Protein 5EPW (pdb70)

Organism: Human coronavirus NL63 (NCBI:txid277944)

Nearest PDB structures (foldseek):
  5epw-assembly1_A  TM=1.010E+00  e=5.634E-21  Human coronavirus NL63
  5epw-assembly1_B  TM=1.005E+00  e=4.658E-20  Human coronavirus NL63
  8ym1-assembly2_C  TM=9.878E-01  e=1.922E-15  Swine acute diarrhea syndrome coronavirus
  8ym1-assembly4_E  TM=9.847E-01  e=1.799E-15  Swine acute diarrhea syndrome coronavirus
  8wqk-assembly3_C  TM=9.652E-01  e=9.592E-12  Porcine epidemic diarrhea virus

Radius of gyration: 17.53 Å; Cα contacts (8 Å, |Δi|>4): 429; chains: 2; bounding box: 44×57×38 Å

Solvent-accessible surface area: 10949 Å² total; per-residue (Å²): 173,46,35,98,123,78,54,93,16,68,33,50,0,31,100,141,29,28,0,96,89,1,15,14,90,28,55,152,66,52,6,0,1,50,94,69,7,16,100,26,0,42,65,4,198,14,19,91,65,0,20,86,1,0,3,21,58,6,0,2,0,0,9,0,52,4,49,61,86,132,66,68,101,38,14,40,0,19,1,29,2,106,6,76,0,44,97,131,34,89,20,5,82,69,0,65,123,14,20,30,18,88,96,161,178,48,38,98,87,76,64,92,17,45,35,53,0,25,144,126,36,30,0,98,92,1,14,12,92,33,56,142,88,51,6,0,1,46,98,61,3,18,86,19,0,39,83,2,191,19,18,88,72,1,26,71,2,2,3,30,59,6,0,1,0,0,7,1,68,4,51,52,78,130,75,63,83,48,10,38,0,17,0,38,1,122,7,93,0,41,86,117,38,182,36,6,78,52,0,74,108,5,26,23,8,64,74,110,110,109,70,168,182,211

InterPro domains:
  IPR001218 Nucleocapsid protein, coronavirus [PF00937] (17-347)
  IPR001218 Nucleocapsid protein, coronavirus [PIRSF003888] (8-358)
  IPR037179 Nucleocapsid protein, C-terminal [SSF103068] (227-334)
  IPR037195 Nucleocapsid protein, N-terminal [SSF110304] (1-150)
  IPR042548 Nucleocapsid protein, alphacoronavirus [MF_04095] (1-377)
  IPR044344 Nucleocapsid (N) protein, C-terminal domain, coronavirus [PS51929] (223-337)
  IPR044344 Nucleocapsid (N) protein, C-terminal domain, coronavirus [cd21595] (245-328)
  IPR044345 Nucleocapsid (N) protein, N-terminal domain, coronavirus [PS51928] (17-139)
  IPR044345 Nucleocapsid (N) protein, N-terminal domain, coronavirus [cd21554] (17-137)

Structure (mmCIF, N/CA/C/O backbone):
data_5EPW
#
_entry.id   5EPW
#
_cell.length_a   68.290
_cell.length_b   68.290
_cell.length_c   92.494
_cell.angle_alpha   90.00
_cell.angle_beta   90.00
_cell.angle_gamma   120.00
#
_symmetry.space_group_name_H-M   'P 61'
#
loop_
_entity.id
_entity.type
_entity.pdbx_description
1 polymer Nucleoprotein
2 water water
#
loop_
_atom_site.group_PDB
_atom_site.id
_atom_site.type_symbol
_atom_site.label_atom_id
_atom_site.label_alt_id
_atom_site.label_comp_id
_atom_site.label_asym_id
_atom_site.label_entity_id
_atom_site.label_seq_id
_atom_site.pdbx_PDB_ins_code
_atom_site.Cartn_x
_atom_site.Cartn_y
_atom_site.Cartn_z
_atom_site.occupancy
_atom_site.B_iso_or_equiv
_atom_site.auth_seq_id
_atom_site.auth_comp_id
_atom_site.auth_asym_id
_atom_site.auth_atom_id
_atom_site.pdbx_PDB_model_num
ATOM 1 N N . PRO A 1 18 ? -26.173 33.118 -26.055 1.00 63.65 228 PRO A N 1
ATOM 2 C CA . PRO A 1 18 ? -27.315 32.931 -25.156 1.00 58.91 228 PRO A CA 1
ATOM 3 C C . PRO A 1 18 ? -26.918 33.033 -23.672 1.00 55.65 228 PRO A C 1
ATOM 4 O O . PRO A 1 18 ? -25.759 32.879 -23.326 1.00 61.00 228 PRO A O 1
ATOM 8 N N . SER A 1 19 ? -27.878 33.255 -22.797 1.00 48.22 229 SER A N 1
ATOM 9 C CA . SER A 1 19 ? -27.549 33.442 -21.382 1.00 43.38 229 SER A CA 1
ATOM 10 C C . SER A 1 19 ? -27.371 32.055 -20.680 1.00 36.80 229 SER A C 1
ATOM 11 O O . SER A 1 19 ? -27.876 31.043 -21.157 1.00 33.57 229 SER A O 1
ATOM 14 N N . GLN A 1 20 ? -26.619 32.048 -19.575 1.00 30.51 230 GLN A N 1
ATOM 15 C CA . GLN A 1 20 ? -26.650 30.884 -18.617 1.00 26.31 230 GLN A CA 1
ATOM 16 C C . GLN A 1 20 ? -28.036 30.564 -18.103 1.00 27.83 230 GLN A C 1
ATOM 17 O O . GLN A 1 20 ? -28.321 29.411 -17.796 1.00 24.43 230 GLN A O 1
ATOM 23 N N . LEU A 1 21 ? -28.992 31.531 -18.061 1.00 29.57 231 LEU A N 1
ATOM 24 C CA . LEU A 1 21 ? -30.346 31.210 -17.558 1.00 28.47 231 LEU A CA 1
ATOM 25 C C . LEU A 1 21 ? -31.146 30.404 -18.503 1.00 29.35 231 LEU A C 1
ATOM 26 O O .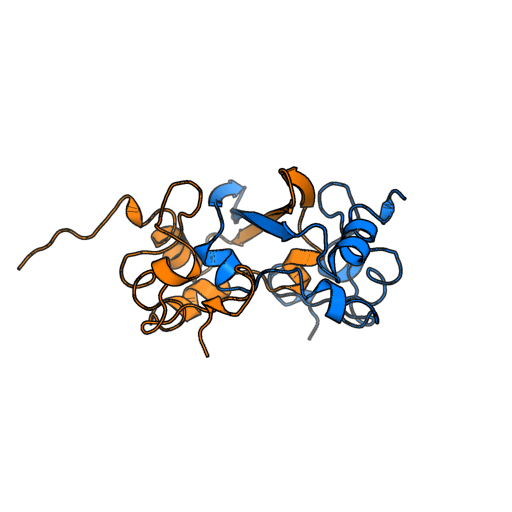 LEU A 1 21 ? -32.177 29.788 -18.161 1.00 34.11 231 LEU A O 1
ATOM 31 N N . LYS A 1 22 ? -30.722 30.384 -19.739 1.00 29.38 232 LYS A N 1
ATOM 32 C CA . LYS A 1 22 ? -31.253 29.426 -20.716 1.00 32.92 232 LYS A CA 1
ATOM 33 C C . LYS A 1 22 ? -30.926 27.970 -20.447 1.00 29.64 232 LYS A C 1
ATOM 34 O O . LYS A 1 22 ? -31.571 27.108 -20.988 1.00 35.10 232 LYS A O 1
ATOM 38 N N . LYS A 1 23 ? -29.882 27.699 -19.652 1.00 26.91 233 LYS A N 1
ATOM 39 C CA . LYS A 1 23 ? -29.509 26.346 -19.305 1.00 24.06 233 LYS A CA 1
ATOM 40 C C . LYS A 1 23 ? -30.139 25.915 -17.965 1.00 19.36 233 LYS A C 1
ATOM 41 O O . LYS A 1 23 ? -30.426 26.751 -17.133 1.00 20.15 233 LYS A O 1
ATOM 47 N N . PRO A 1 24 ? -30.329 24.619 -17.789 1.00 19.99 234 PRO A N 1
ATOM 48 C CA . PRO A 1 24 ? -30.686 24.078 -16.456 1.00 19.14 234 PRO A CA 1
ATOM 49 C C . PRO A 1 24 ? -29.698 24.540 -15.407 1.00 17.76 234 PRO A C 1
ATOM 50 O O . PRO A 1 24 ? -28.481 24.733 -15.674 1.00 16.36 234 PRO A O 1
ATOM 54 N N . ARG A 1 25 ? -30.218 24.782 -14.185 1.00 16.71 235 ARG A N 1
ATOM 55 C CA . ARG A 1 25 ? -29.449 25.380 -13.141 1.00 15.28 235 ARG A CA 1
ATOM 56 C C . ARG A 1 25 ? -28.127 24.598 -12.789 1.00 13.21 235 ARG A C 1
ATOM 57 O O . ARG A 1 25 ? -27.134 25.204 -12.468 1.00 14.69 235 ARG A O 1
ATOM 65 N N . TRP A 1 26 ? -28.197 23.281 -12.914 1.00 13.49 236 TRP A N 1
ATOM 66 C CA . TRP A 1 26 ? -27.053 22.425 -12.611 1.00 15.04 236 TRP A CA 1
ATOM 67 C C . TRP A 1 26 ? -25.974 22.490 -13.672 1.00 16.65 236 TRP A C 1
ATOM 68 O O . TRP A 1 26 ? -24.867 21.903 -13.443 1.00 16.42 236 TRP A O 1
ATOM 79 N N . LYS A 1 27 ? -26.259 23.128 -14.841 1.00 15.55 237 LYS A N 1
ATOM 80 C CA A LYS A 1 27 ? -25.242 23.286 -15.927 0.50 15.98 237 LYS A CA 1
ATOM 81 C CA B LYS A 1 27 ? -25.278 23.244 -15.928 0.50 16.46 237 LYS A CA 1
ATOM 82 C C . LYS A 1 27 ? -24.711 24.669 -16.060 1.00 16.74 237 LYS A C 1
ATOM 83 O O . LYS A 1 27 ? -23.839 24.953 -16.917 1.00 17.43 237 LYS A O 1
ATOM 94 N N . ARG A 1 28 ? -25.098 25.600 -15.168 1.00 14.74 238 ARG A N 1
ATOM 95 C CA . ARG A 1 28 ? -24.608 26.992 -15.312 1.00 14.72 238 ARG A CA 1
ATOM 96 C C . ARG A 1 28 ? -23.183 27.160 -14.869 1.00 15.22 238 ARG A C 1
ATOM 97 O O . ARG A 1 28 ? -22.726 26.472 -13.894 1.00 15.98 238 ARG A O 1
ATOM 105 N N . VAL A 1 29 ? -22.451 28.144 -15.411 1.00 15.60 239 VAL A N 1
ATOM 106 C CA . VAL A 1 29 ? -21.106 28.488 -15.050 1.00 15.51 239 VAL A CA 1
ATOM 107 C C . VAL A 1 29 ? -21.047 29.987 -14.905 1.00 19.00 239 VAL A C 1
ATOM 108 O O . VAL A 1 29 ? -21.103 30.701 -15.910 1.00 19.34 239 VAL A O 1
ATOM 112 N N . PRO A 1 30 ? -20.972 30.507 -13.691 1.00 17.46 240 PRO A N 1
ATOM 113 C CA . PRO A 1 30 ? -20.957 31.941 -13.543 1.00 17.55 240 PRO A CA 1
ATOM 114 C C . PRO A 1 30 ? -19.625 32.539 -13.928 1.00 16.45 240 PRO A C 1
ATOM 115 O O . PRO A 1 30 ? -18.571 31.992 -13.632 1.00 18.66 240 PRO A O 1
ATOM 119 N N . THR A 1 31 ? -19.690 33.824 -14.394 1.00 19.98 241 THR A N 1
ATOM 120 C CA . THR A 1 31 ? -18.519 34.627 -14.798 1.00 20.38 241 THR A CA 1
ATOM 121 C C . THR A 1 31 ? -18.847 36.087 -14.387 1.00 22.48 241 THR A C 1
ATOM 122 O O . THR A 1 31 ? -19.980 36.364 -13.889 1.00 23.35 241 THR A O 1
ATOM 126 N N . ARG A 1 32 ? -17.949 37.034 -14.725 1.00 24.68 242 ARG A N 1
ATOM 127 C CA . ARG A 1 32 ? -18.246 38.448 -14.413 1.00 28.13 242 ARG A CA 1
ATOM 128 C C . ARG A 1 32 ? -19.465 38.971 -15.103 1.00 27.57 242 ARG A C 1
ATOM 129 O O . ARG A 1 32 ? -20.260 39.760 -14.553 1.00 33.31 242 ARG A O 1
ATOM 134 N N . GLU A 1 33 ? -19.636 38.521 -16.335 1.00 30.08 243 GLU A N 1
ATOM 135 C CA . GLU A 1 33 ? -20.751 38.874 -17.168 1.00 31.74 243 GLU A CA 1
ATOM 136 C C . GLU A 1 33 ? -22.127 38.382 -16.742 1.00 32.64 243 GLU A C 1
ATOM 137 O O . GLU A 1 33 ? -23.143 39.044 -16.972 1.00 31.27 243 GLU A O 1
ATOM 143 N N . GLU A 1 34 ? -22.178 37.180 -16.157 1.00 25.28 244 GLU A N 1
ATOM 144 C CA . GLU A 1 34 ? -23.394 36.597 -15.681 1.00 25.21 244 GLU A CA 1
ATOM 145 C C . GLU A 1 34 ? -23.004 35.889 -14.343 1.00 26.50 244 GLU A C 1
ATOM 146 O O . GLU A 1 34 ? -22.533 34.729 -14.326 1.00 21.55 244 GLU A O 1
ATOM 152 N N . ASN A 1 35 ? -23.165 36.592 -13.219 1.00 22.19 245 ASN A N 1
ATOM 153 C CA . ASN A 1 35 ? -22.430 36.231 -11.990 1.00 22.09 245 ASN A CA 1
ATOM 154 C C . ASN A 1 35 ? -23.208 35.188 -11.124 1.00 16.02 245 ASN A C 1
ATOM 155 O O . ASN A 1 35 ? -24.206 34.656 -11.575 1.00 19.09 245 ASN A O 1
ATOM 160 N N . VAL A 1 36 ? -22.593 34.918 -9.957 1.00 18.74 246 VAL A N 1
ATOM 161 C CA . VAL A 1 36 ? -23.165 33.877 -9.030 1.00 17.41 246 VAL A CA 1
ATOM 162 C C . VAL A 1 36 ? -24.594 34.253 -8.636 1.00 17.48 246 VAL A C 1
ATOM 163 O O . VAL A 1 36 ? -25.474 33.399 -8.615 1.00 16.78 246 VAL A O 1
ATOM 167 N N . ILE A 1 37 ? -24.795 35.579 -8.331 1.00 18.73 247 ILE A N 1
ATOM 168 C CA . ILE A 1 37 ? -26.151 35.997 -8.021 1.00 21.82 247 ILE A CA 1
ATOM 169 C C . ILE A 1 37 ? -27.138 35.786 -9.169 1.00 20.82 247 ILE A C 1
ATOM 170 O O . ILE A 1 37 ? -28.264 35.270 -9.011 1.00 19.54 247 ILE A O 1
ATOM 175 N N . GLN A 1 38 ? -26.676 36.101 -10.407 1.00 20.09 248 GLN A N 1
ATOM 176 C CA . GLN A 1 38 ? -27.515 35.944 -11.581 1.00 22.78 248 GLN A CA 1
ATOM 177 C C . GLN A 1 38 ? -27.848 34.493 -11.990 1.00 23.13 248 GLN A C 1
ATOM 178 O O . GLN A 1 38 ? -29.001 34.133 -12.332 1.00 23.27 248 GLN A O 1
ATOM 184 N N . CYS A 1 39 ? -26.826 33.607 -11.819 1.00 20.02 249 CYS A N 1
ATOM 185 C CA . CYS A 1 39 ? -27.044 32.217 -12.170 1.00 21.22 249 CYS A CA 1
ATOM 186 C C . CYS A 1 39 ? -27.799 31.380 -11.126 1.00 18.04 249 CYS A C 1
ATOM 187 O O . CYS A 1 39 ? -28.485 30.488 -11.454 1.00 19.53 249 CYS A O 1
ATOM 190 N N . PHE A 1 40 ? -27.579 31.712 -9.871 1.00 19.79 250 PHE A N 1
ATOM 191 C CA . PHE A 1 40 ? -27.914 30.830 -8.719 1.00 19.26 250 PHE A CA 1
ATOM 192 C C . PHE A 1 40 ? -28.791 31.632 -7.752 1.00 22.63 250 PHE A C 1
ATOM 193 O O . PHE A 1 40 ? -29.974 31.534 -7.841 1.00 32.67 250 PHE A O 1
ATOM 201 N N . GLY A 1 41 ? -28.193 32.517 -7.046 1.00 24.74 251 GLY A N 1
ATOM 202 C CA . GLY A 1 41 ? -28.893 33.340 -6.012 1.00 24.23 251 GLY A CA 1
ATOM 203 C C . GLY A 1 41 ? -27.940 33.907 -5.095 1.00 20.07 251 GLY A C 1
ATOM 204 O O . GLY A 1 41 ? -26.748 33.700 -5.209 1.00 20.54 251 GLY A O 1
ATOM 205 N N . PRO A 1 42 ? -28.414 34.739 -4.113 1.00 18.52 252 PRO A N 1
ATOM 206 C CA . PRO A 1 42 ? -27.552 35.319 -3.106 1.00 19.33 252 PRO A CA 1
ATOM 207 C C . PRO A 1 42 ? -26.939 34.272 -2.209 1.00 15.65 252 PRO A C 1
ATOM 208 O O . PRO A 1 42 ? -27.520 33.134 -2.069 1.00 20.71 252 PRO A O 1
ATOM 212 N N . ARG A 1 43 ? -25.833 34.600 -1.621 1.00 16.39 253 ARG A N 1
ATOM 213 C CA . ARG A 1 43 ? -25.213 33.761 -0.616 1.00 15.26 253 ARG A CA 1
ATOM 214 C C . ARG A 1 43 ? -26.189 33.652 0.565 1.00 16.54 253 ARG A C 1
ATOM 215 O O . ARG A 1 43 ? -26.732 34.662 1.064 1.00 18.37 253 ARG A O 1
ATOM 223 N N . ASP A 1 44 ? -26.327 32.466 1.042 1.00 15.29 254 ASP A N 1
ATOM 224 C CA . ASP A 1 44 ? -27.287 32.154 2.206 1.00 16.08 254 ASP A CA 1
ATOM 225 C C . ASP A 1 44 ? -26.815 30.851 2.758 1.00 13.76 254 ASP A C 1
ATOM 226 O O . ASP A 1 44 ? -25.877 30.184 2.350 1.00 13.39 254 ASP A O 1
ATOM 231 N N . PHE A 1 45 ? -27.378 30.509 3.933 1.00 14.65 255 PHE A N 1
ATOM 232 C CA . PHE A 1 45 ? -26.863 29.374 4.653 1.00 13.81 255 PHE A CA 1
ATOM 233 C C . PHE A 1 45 ? -27.023 28.011 3.961 1.00 13.29 255 PHE A C 1
ATOM 234 O O . PHE A 1 45 ? -26.275 27.077 4.289 1.00 15.55 255 PHE A O 1
ATOM 242 N N . ASN A 1 46 ? -27.893 27.942 2.981 1.00 13.73 256 ASN A N 1
ATOM 243 C CA . ASN A 1 46 ? -27.995 26.754 2.182 1.00 14.23 256 ASN A CA 1
ATOM 244 C C . ASN A 1 46 ? -27.193 26.818 0.842 1.00 13.66 256 ASN A C 1
ATOM 245 O O . ASN A 1 46 ? -27.221 25.839 0.061 1.00 14.03 256 ASN A O 1
ATOM 250 N N . HIS A 1 47 ? -26.598 27.984 0.551 1.00 12.64 257 HIS A N 1
ATOM 251 C CA . HIS A 1 47 ? -25.789 28.232 -0.672 1.00 12.67 257 HIS A CA 1
ATOM 252 C C . HIS A 1 47 ? -24.653 29.119 -0.220 1.00 11.38 257 HIS A C 1
ATOM 253 O O . HIS A 1 47 ? -24.702 30.354 -0.425 1.00 14.01 257 HIS A O 1
ATOM 260 N N . ASN A 1 48 ? -23.651 28.545 0.421 1.00 12.21 258 ASN A N 1
ATOM 261 C CA . ASN A 1 48 ? -22.811 29.297 1.346 1.00 12.45 258 ASN A CA 1
ATOM 262 C C . ASN A 1 48 ? -21.377 29.566 0.903 1.00 12.52 258 ASN A C 1
ATOM 263 O O . ASN A 1 48 ? -20.647 30.158 1.656 1.00 14.19 258 ASN A O 1
ATOM 268 N N . MET A 1 49 ? -20.934 29.082 -0.260 1.00 12.65 259 MET A N 1
ATOM 269 C CA . MET A 1 49 ? -19.529 29.289 -0.651 1.00 12.86 259 MET A CA 1
ATOM 270 C C . MET A 1 49 ? -19.297 30.594 -1.433 1.00 11.80 259 MET A C 1
ATOM 271 O O . MET A 1 49 ? -20.020 30.934 -2.310 1.00 13.68 259 MET A O 1
ATOM 276 N N . GLY A 1 50 ? -18.227 31.245 -1.019 1.00 14.27 260 GLY A N 1
ATOM 277 C CA . GLY A 1 50 ? -17.689 32.303 -1.874 1.00 15.89 260 GLY A CA 1
ATOM 278 C C . GLY A 1 50 ? -17.741 33.701 -1.236 1.00 17.69 260 GLY A C 1
ATOM 279 O O . GLY A 1 50 ? -18.827 34.137 -0.856 1.00 18.48 260 GLY A O 1
ATOM 280 N N . ASP A 1 51 ? -16.586 34.358 -1.202 1.00 16.96 261 ASP A N 1
ATOM 281 C CA . ASP A 1 51 ? -16.464 35.805 -0.846 1.00 18.86 261 ASP A CA 1
ATOM 282 C C . ASP A 1 51 ? -16.998 36.689 -1.960 1.00 18.98 261 ASP A C 1
ATOM 283 O O . ASP A 1 51 ? -17.476 36.256 -3.024 1.00 18.24 261 ASP A O 1
ATOM 288 N N . SER A 1 52 ? -16.996 38.034 -1.739 1.00 22.55 262 SER A N 1
ATOM 289 C CA . SER A 1 52 ? -17.577 38.890 -2.744 1.00 20.44 262 SER A CA 1
ATOM 290 C C . SER A 1 52 ? -16.789 38.845 -4.100 1.00 16.07 262 SER A C 1
ATOM 291 O O . SER A 1 52 ? -17.464 38.996 -5.077 1.00 20.25 262 SER A O 1
ATOM 294 N N . ASP A 1 53 ? -15.483 38.587 -4.066 1.00 20.74 263 ASP A N 1
ATOM 295 C CA . ASP A 1 53 ? -14.721 38.426 -5.326 1.00 22.01 263 ASP A CA 1
ATOM 296 C C . ASP A 1 53 ? -15.240 37.207 -6.131 1.00 20.22 263 ASP A C 1
ATOM 297 O O . ASP A 1 53 ? -15.541 37.293 -7.326 1.00 22.97 263 ASP A O 1
ATOM 302 N N . LEU A 1 54 ? -15.405 36.091 -5.430 1.00 21.67 264 LEU A N 1
ATOM 303 C CA A LEU A 1 54 ? -15.953 34.877 -6.066 0.50 20.54 264 LEU A CA 1
ATOM 304 C CA B LEU A 1 54 ? -15.967 34.889 -6.095 0.50 19.76 264 LEU A CA 1
ATOM 305 C C . LEU A 1 54 ? -17.369 35.035 -6.592 1.00 16.55 264 LEU A C 1
ATOM 306 O O . LEU A 1 54 ? -17.730 34.583 -7.656 1.00 17.32 264 LEU A O 1
ATOM 315 N N . VAL A 1 55 ? -18.251 35.736 -5.841 1.00 17.86 265 VAL A N 1
ATOM 316 C CA . VAL A 1 55 ? -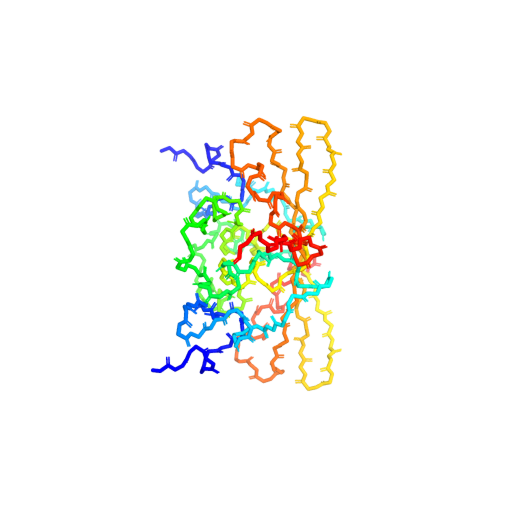19.543 35.999 -6.217 1.00 15.74 265 VAL A CA 1
ATOM 317 C C . VAL A 1 55 ? -19.652 36.884 -7.530 1.00 17.37 265 VAL A C 1
ATOM 318 O O . VAL A 1 55 ? -20.496 36.667 -8.350 1.00 16.94 265 VAL A O 1
ATOM 322 N N . GLN A 1 56 ? -18.843 37.959 -7.502 1.00 21.18 266 GLN A N 1
ATOM 323 C CA A GLN A 1 56 ? -18.805 38.951 -8.562 0.50 21.57 266 GLN A CA 1
ATOM 324 C CA B GLN A 1 56 ? -18.912 38.924 -8.559 0.50 21.93 266 GLN A CA 1
ATOM 325 C C . GLN A 1 56 ? -18.238 38.350 -9.844 1.00 18.72 266 GLN A C 1
ATOM 326 O O . GLN A 1 56 ? -18.742 38.663 -10.951 1.00 20.45 266 GLN A O 1
ATOM 337 N N . ASN A 1 57 ? -17.182 37.537 -9.674 1.00 20.65 267 ASN A N 1
ATOM 338 C CA . ASN A 1 57 ? -16.402 37.049 -10.837 1.00 20.20 267 ASN A CA 1
ATOM 339 C C . ASN A 1 57 ? -16.557 35.613 -11.169 1.00 20.86 267 ASN A C 1
ATOM 340 O O . ASN A 1 57 ? -16.172 35.155 -12.298 1.00 20.80 267 ASN A O 1
ATOM 345 N N . GLY A 1 58 ? -17.235 34.863 -10.312 1.00 19.36 268 GLY A N 1
ATOM 346 C CA . GLY A 1 58 ? -17.456 33.453 -10.659 1.00 18.24 268 GLY A CA 1
ATOM 347 C C . GLY A 1 58 ? -16.142 32.674 -10.910 1.00 14.82 268 GLY A C 1
ATOM 348 O O . GLY A 1 58 ? -15.155 32.839 -10.229 1.00 17.32 268 GLY A O 1
ATOM 349 N N . VAL A 1 59 ? -16.207 31.809 -11.926 1.00 16.09 269 VAL A N 1
ATOM 350 C CA . VAL A 1 59 ? -15.034 31.034 -12.320 1.00 16.73 269 VAL A CA 1
ATOM 351 C C . VAL A 1 59 ? -13.885 31.875 -12.875 1.00 18.96 269 VAL A C 1
ATOM 352 O O . VAL A 1 59 ? -12.732 31.375 -12.950 1.00 18.87 269 VAL A O 1
ATOM 356 N N . ASP A 1 60 ? -14.162 33.155 -13.155 1.00 18.79 270 ASP A N 1
ATOM 357 C CA . ASP A 1 60 ? -13.074 34.104 -13.525 1.00 21.13 270 ASP A CA 1
ATOM 358 C C . ASP A 1 60 ? -12.325 34.691 -12.363 1.00 21.03 270 ASP A C 1
ATOM 359 O O . ASP A 1 60 ? -11.254 35.310 -12.542 1.00 21.21 270 ASP A O 1
ATOM 364 N N . ALA A 1 61 ? -12.715 34.464 -11.072 1.00 18.00 271 ALA A N 1
ATOM 365 C CA . ALA A 1 61 ? -12.034 34.936 -9.928 1.00 20.22 271 ALA A CA 1
ATOM 366 C C . ALA A 1 61 ? -10.663 34.307 -9.914 1.00 22.50 271 ALA A C 1
ATOM 367 O O . ALA A 1 61 ? -10.501 33.085 -10.268 1.00 19.98 271 ALA A O 1
ATOM 369 N N . LYS A 1 62 ? -9.607 35.077 -9.532 1.00 22.55 272 LYS A N 1
ATOM 370 C CA . LYS A 1 62 ? -8.208 34.465 -9.610 1.00 27.67 272 LYS A CA 1
ATOM 371 C C . LYS A 1 62 ? -7.942 33.219 -8.686 1.00 26.38 272 LYS A C 1
ATOM 372 O O . LYS A 1 62 ? -7.061 32.363 -8.922 1.00 26.07 272 LYS A O 1
ATOM 378 N N . GLY A 1 63 ? -8.692 33.117 -7.644 1.00 22.94 273 GLY A N 1
ATOM 379 C CA . GLY A 1 63 ? -8.603 31.960 -6.730 1.00 20.94 273 GLY A CA 1
ATOM 380 C C . GLY A 1 63 ? -9.352 30.671 -7.170 1.00 16.47 273 GLY A C 1
ATOM 381 O O . GLY A 1 63 ? -9.133 29.630 -6.526 1.00 16.51 273 GLY A O 1
ATOM 382 N N . PHE A 1 64 ? -10.141 30.852 -8.174 1.00 16.79 274 PHE A N 1
ATOM 383 C CA . PHE A 1 64 ? -11.040 29.698 -8.554 1.00 15.11 274 PHE A CA 1
ATOM 384 C C . PHE A 1 64 ? -10.262 28.450 -8.923 1.00 16.17 274 PHE A C 1
ATOM 385 O O . PHE A 1 64 ? -10.646 27.345 -8.500 1.00 14.71 274 PHE A O 1
ATOM 393 N N . PRO A 1 65 ? -9.168 28.544 -9.717 1.00 15.79 275 PRO A N 1
ATOM 394 C CA . PRO A 1 65 ? -8.525 27.260 -10.040 1.00 14.96 275 PRO A CA 1
ATOM 395 C C . PRO A 1 65 ? -8.017 26.506 -8.868 1.00 14.89 275 PRO A C 1
ATOM 396 O O . PRO A 1 65 ? -8.127 25.237 -8.792 1.00 13.62 275 PRO A O 1
ATOM 400 N N . GLN A 1 66 ? -7.493 27.133 -7.812 1.00 14.98 276 GLN A N 1
ATOM 401 C CA . GLN A 1 66 ? -7.000 26.470 -6.655 1.00 15.22 276 GLN A CA 1
ATOM 402 C C . GLN A 1 66 ? -8.199 25.827 -5.837 1.00 13.30 276 GLN A C 1
ATOM 403 O O . GLN A 1 66 ? -8.079 24.718 -5.330 1.00 14.16 276 GLN A O 1
ATOM 409 N N . LEU A 1 67 ? -9.280 26.593 -5.814 1.00 14.05 277 LEU A N 1
ATOM 410 C CA . LEU A 1 67 ? -10.558 26.112 -5.128 1.00 13.76 277 LEU A CA 1
ATOM 411 C C . LEU A 1 67 ? -11.069 24.878 -5.836 1.00 14.52 277 LEU A C 1
ATOM 412 O O . LEU A 1 67 ? -11.451 23.863 -5.179 1.00 12.25 277 LEU A O 1
ATOM 417 N N . ALA A 1 68 ? -10.931 24.851 -7.155 1.00 13.13 278 ALA A N 1
ATOM 418 C CA . ALA A 1 68 ? -11.455 23.737 -7.983 1.00 12.28 278 ALA A CA 1
ATOM 419 C C . ALA A 1 68 ? -10.660 22.471 -7.735 1.00 13.05 278 ALA A C 1
ATOM 420 O O . ALA A 1 68 ? -11.161 21.349 -7.973 1.00 13.76 278 ALA A O 1
ATOM 422 N N . GLU A 1 69 ? -9.459 22.525 -7.165 1.00 13.41 279 GLU A N 1
ATOM 423 C CA A GLU A 1 69 ? -8.710 21.322 -6.828 0.50 15.47 279 GLU A CA 1
ATOM 424 C CA B GLU A 1 69 ? -8.684 21.349 -6.780 0.50 15.41 279 GLU A CA 1
ATOM 425 C C . GLU A 1 69 ? -9.455 20.502 -5.764 1.00 15.84 279 GLU A C 1
ATOM 426 O O . GLU A 1 69 ? -9.125 19.328 -5.556 1.00 16.73 279 GLU A O 1
ATOM 437 N N . LEU A 1 70 ? -10.388 21.133 -5.038 1.00 13.74 280 LEU A N 1
ATOM 438 C CA . LEU A 1 70 ? -11.168 20.480 -3.947 1.00 13.52 280 LEU A CA 1
ATOM 439 C C . LEU A 1 70 ? -12.638 20.315 -4.298 1.00 13.67 280 LEU A C 1
ATOM 440 O O . LEU A 1 70 ? -13.460 20.171 -3.372 1.00 15.02 280 LEU A O 1
ATOM 445 N N . ILE A 1 71 ? -12.961 20.337 -5.590 1.00 12.56 281 ILE A N 1
ATOM 446 C CA . ILE A 1 71 ? -14.364 20.102 -6.055 1.00 12.08 281 ILE A CA 1
ATOM 447 C C . ILE A 1 71 ? -14.355 18.746 -6.799 1.00 12.77 281 ILE A C 1
ATOM 448 O O . ILE A 1 71 ? -13.546 18.505 -7.689 1.00 13.16 281 ILE A O 1
ATOM 453 N N . PRO A 1 72 ? -15.270 17.794 -6.411 1.00 12.20 282 PRO A N 1
ATOM 454 C CA . PRO A 1 72 ? -15.304 16.491 -7.162 1.00 12.62 282 PRO A CA 1
ATOM 455 C C . PRO A 1 72 ? -15.704 16.700 -8.618 1.00 11.18 282 PRO A C 1
ATOM 456 O O . PRO A 1 72 ? -16.524 17.575 -8.960 1.00 12.92 282 PRO A O 1
ATOM 460 N N . ASN A 1 73 ? -15.172 15.860 -9.516 1.00 10.94 283 ASN A N 1
ATOM 461 C CA . ASN A 1 73 ? -15.604 15.774 -10.863 1.00 11.55 283 ASN A CA 1
ATOM 462 C C . ASN A 1 73 ? -16.923 15.043 -11.037 1.00 11.01 283 ASN A C 1
ATOM 463 O O . ASN A 1 73 ? -17.512 14.629 -10.017 1.00 12.26 283 ASN A O 1
ATOM 468 N N . GLN A 1 74 ? -17.504 15.043 -12.266 1.00 13.52 284 GLN A N 1
ATOM 469 C CA A GLN A 1 74 ? -18.848 14.507 -12.402 0.50 14.06 284 GLN A CA 1
ATOM 470 C CA B GLN A 1 74 ? -18.838 14.521 -12.384 0.50 15.59 284 GLN A CA 1
ATOM 471 C C . GLN A 1 74 ? -18.908 13.017 -12.078 1.00 12.61 284 GLN A C 1
ATOM 472 O O . GLN A 1 74 ? -19.883 12.552 -11.483 1.00 12.68 284 GLN A O 1
ATOM 483 N N . ALA A 1 75 ? -17.895 12.260 -12.459 1.00 12.64 285 ALA A N 1
ATOM 484 C CA . ALA A 1 75 ? -17.845 10.832 -12.169 1.00 13.20 285 ALA A CA 1
ATOM 485 C C . ALA A 1 75 ? -17.786 10.473 -10.696 1.00 13.10 285 ALA A C 1
ATOM 486 O O . ALA A 1 75 ? -18.524 9.657 -10.149 1.00 11.36 285 ALA A O 1
ATOM 488 N N . ALA A 1 76 ? -16.935 11.234 -9.982 1.00 10.83 286 ALA A N 1
ATOM 489 C CA . ALA A 1 76 ? -16.836 11.089 -8.548 1.00 11.47 286 ALA A CA 1
ATOM 490 C C . ALA A 1 76 ? -18.141 11.499 -7.862 1.00 11.95 286 ALA A C 1
ATOM 491 O O . ALA A 1 76 ? -18.615 10.827 -6.933 1.00 12.32 286 ALA A O 1
ATOM 493 N N . LEU A 1 77 ? -18.737 12.624 -8.242 1.00 10.81 287 LEU A N 1
ATOM 494 C CA . LEU A 1 77 ? -20.013 13.013 -7.673 1.00 11.44 287 LEU A CA 1
ATOM 495 C C . LEU A 1 77 ? -21.004 11.906 -7.893 1.00 11.49 287 LEU A C 1
ATOM 496 O O . LEU A 1 77 ? -21.831 11.542 -6.996 1.00 13.69 287 LEU A O 1
ATOM 501 N N . PHE A 1 78 ? -21.100 11.347 -9.094 1.00 11.12 288 PHE A N 1
ATOM 502 C CA . PHE A 1 78 ? -22.099 10.339 -9.364 1.00 12.20 288 PHE A CA 1
ATOM 503 C C . PHE A 1 78 ? -21.928 9.057 -8.598 1.00 12.74 288 PHE A C 1
ATOM 504 O O . PHE A 1 78 ? -22.846 8.465 -8.015 1.00 12.59 288 PHE A O 1
ATOM 512 N N . PHE A 1 79 ? -20.678 8.539 -8.613 1.00 11.42 289 PHE A N 1
ATOM 513 C CA . PHE A 1 79 ? -20.355 7.201 -8.085 1.00 12.38 289 PHE A CA 1
ATOM 514 C C . PHE A 1 79 ? -20.003 7.252 -6.598 1.00 13.26 289 PHE A C 1
ATOM 515 O O . PHE A 1 79 ? -19.941 6.199 -5.983 1.00 16.25 289 PHE A O 1
ATOM 523 N N . ASP A 1 80 ? -19.734 8.400 -5.995 1.00 10.68 290 ASP A N 1
ATOM 524 C CA . ASP A 1 80 ? -19.288 8.444 -4.654 1.00 13.08 290 ASP A CA 1
ATOM 525 C C . ASP A 1 80 ? -20.138 9.252 -3.752 1.00 14.03 290 ASP A C 1
ATOM 526 O O . ASP A 1 80 ? -19.745 9.613 -2.610 1.00 17.68 290 ASP A O 1
ATOM 531 N N . SER A 1 81 ? -21.374 9.555 -4.167 1.00 11.63 291 SER A N 1
ATOM 532 C CA . SER A 1 81 ? -22.407 10.220 -3.425 1.00 10.96 291 SER A CA 1
ATOM 533 C C . SER A 1 81 ? -23.495 9.263 -2.905 1.00 11.73 291 SER A C 1
ATOM 534 O O . SER A 1 81 ? -23.693 8.204 -3.479 1.00 12.14 291 SER A O 1
ATOM 537 N N . GLU A 1 82 ? -24.155 9.735 -1.875 1.00 10.92 292 GLU A N 1
ATOM 538 C CA . GLU A 1 82 ? -25.492 9.184 -1.474 1.00 11.73 292 GLU A CA 1
ATOM 539 C C . GLU A 1 82 ? -26.535 10.053 -2.157 1.00 13.04 292 GLU A C 1
ATOM 540 O O . GLU A 1 82 ? -26.619 11.274 -1.943 1.00 12.32 292 GLU A O 1
ATOM 546 N N . VAL A 1 83 ? -27.395 9.440 -3.024 1.00 11.35 293 VAL A N 1
ATOM 547 C CA . VAL A 1 83 ? -28.328 10.120 -3.806 1.00 11.93 293 VAL A CA 1
ATOM 548 C C . VAL A 1 83 ? -29.767 9.719 -3.470 1.00 13.10 293 VAL A C 1
ATOM 549 O O . VAL A 1 83 ? -30.075 8.501 -3.384 1.00 14.85 293 VAL A O 1
ATOM 553 N N . SER A 1 84 ? -30.551 10.761 -3.264 1.00 14.01 294 SER A N 1
ATOM 554 C CA . SER A 1 84 ? -31.976 10.547 -2.827 1.00 14.37 294 SER A CA 1
ATOM 555 C C . SER A 1 84 ? -32.864 11.434 -3.626 1.00 15.93 294 SER A C 1
ATOM 556 O O . SER A 1 84 ? -32.432 12.406 -4.272 1.00 15.75 294 SER A O 1
ATOM 559 N N . THR A 1 85 ? -34.222 11.139 -3.587 1.00 16.76 295 THR A N 1
ATOM 560 C CA . THR A 1 85 ? -35.154 11.886 -4.425 1.00 19.67 295 THR A CA 1
ATOM 561 C C . THR A 1 85 ? -36.430 12.174 -3.638 1.00 18.34 295 THR A C 1
ATOM 562 O O . THR A 1 85 ? -36.752 11.450 -2.710 1.00 21.74 295 THR A O 1
ATOM 566 N N . ASP A 1 86 ? -37.081 13.281 -4.020 1.00 20.21 296 ASP A N 1
ATOM 567 C CA . ASP A 1 86 ? -38.398 13.621 -3.443 1.00 21.75 296 ASP A CA 1
ATOM 568 C C . ASP A 1 86 ? -39.188 14.278 -4.541 1.00 22.49 296 ASP A C 1
ATOM 569 O O . ASP A 1 86 ? -38.662 14.991 -5.328 1.00 20.17 296 ASP A O 1
ATOM 574 N N . GLU A 1 87 ? -40.541 14.091 -4.543 1.00 23.64 297 GLU A N 1
ATOM 575 C CA . GLU A 1 87 ? -41.442 14.838 -5.457 1.00 28.79 297 GLU A CA 1
ATOM 576 C C . GLU A 1 87 ? -41.823 16.210 -4.953 1.00 26.91 297 GLU A C 1
ATOM 577 O O . GLU A 1 87 ? -42.120 16.355 -3.790 1.00 29.08 297 GLU A O 1
ATOM 583 N N . VAL A 1 88 ? -41.658 17.265 -5.743 1.00 22.52 298 VAL A N 1
ATOM 584 C CA . VAL A 1 88 ? -41.943 18.593 -5.369 1.00 26.73 298 VAL A CA 1
ATOM 585 C C . VAL A 1 88 ? -42.720 19.204 -6.565 1.00 27.10 298 VAL A C 1
ATOM 586 O O . VAL A 1 88 ? -42.096 19.609 -7.581 1.00 24.29 298 VAL A O 1
ATOM 590 N N . GLY A 1 89 ? -44.077 19.328 -6.425 1.00 26.38 299 GLY A N 1
ATOM 591 C CA . GLY A 1 89 ? -44.857 19.796 -7.611 1.00 26.55 299 GLY A CA 1
ATOM 592 C C . GLY A 1 89 ? -44.564 18.996 -8.893 1.00 22.55 299 GLY A C 1
ATOM 593 O O . GLY A 1 89 ? -44.723 17.785 -8.933 1.00 25.78 299 GLY A O 1
ATOM 594 N N . ASP A 1 90 ? -44.207 19.732 -9.944 1.00 22.73 300 ASP A N 1
ATOM 595 C CA . ASP A 1 90 ? -44.005 19.076 -11.269 1.00 21.85 300 ASP A CA 1
ATOM 596 C C . ASP A 1 90 ? -42.529 18.729 -11.462 1.00 25.24 300 ASP A C 1
ATOM 597 O O . ASP A 1 90 ? -42.053 18.674 -12.587 1.00 23.11 300 ASP A O 1
ATOM 602 N N . ASN A 1 91 ? -41.820 18.621 -10.350 1.00 20.25 301 ASN A N 1
ATOM 603 C CA . ASN A 1 91 ? -40.359 18.273 -10.398 1.00 21.12 301 ASN A CA 1
ATOM 604 C C . ASN A 1 91 ? -40.082 17.096 -9.549 1.00 18.51 301 ASN A C 1
ATOM 605 O O . ASN A 1 91 ? -40.798 16.751 -8.611 1.00 19.75 301 ASN A O 1
ATOM 610 N N . VAL A 1 92 ? -38.951 16.427 -9.858 1.00 19.05 302 VAL A N 1
ATOM 611 C CA . VAL A 1 92 ? -38.300 15.533 -8.908 1.00 16.94 302 VAL A CA 1
ATOM 612 C C . VAL A 1 92 ? -36.992 16.286 -8.407 1.00 15.54 302 VAL A C 1
ATOM 613 O O . VAL A 1 92 ? -36.213 16.833 -9.201 1.00 17.27 302 VAL A O 1
ATOM 617 N N . GLN A 1 93 ? -36.940 16.396 -7.088 1.00 16.05 303 GLN A N 1
ATOM 618 C CA . GLN A 1 93 ? -35.768 16.987 -6.376 1.00 14.50 303 GLN A CA 1
ATOM 619 C C . GLN A 1 93 ? -34.772 15.788 -6.188 1.00 13.55 303 GLN A C 1
ATOM 620 O O . GLN A 1 93 ? -35.061 14.845 -5.459 1.00 14.69 303 GLN A O 1
ATOM 626 N N . ILE A 1 94 ? -33.587 15.959 -6.805 1.00 14.26 304 ILE A N 1
ATOM 627 C CA . ILE A 1 94 ? -32.474 15.035 -6.635 1.00 13.32 304 ILE A CA 1
ATOM 628 C C . ILE A 1 94 ? -31.493 15.757 -5.644 1.00 12.21 304 ILE A C 1
ATOM 629 O O . ILE A 1 94 ? -31.097 16.891 -5.852 1.00 13.44 304 ILE A O 1
ATOM 634 N N . THR A 1 95 ? -31.180 15.005 -4.555 1.00 12.35 305 THR A N 1
ATOM 635 C CA . THR A 1 95 ? -30.198 15.423 -3.536 1.00 11.90 305 THR A CA 1
ATOM 636 C C . THR A 1 95 ? -28.996 14.550 -3.672 1.00 11.90 305 THR A C 1
ATOM 637 O O . THR A 1 95 ? -29.026 13.335 -3.472 1.00 13.16 305 THR A O 1
ATOM 641 N N . TYR A 1 96 ? -27.826 15.172 -3.965 1.00 11.00 306 TYR A N 1
ATOM 642 C CA . TYR A 1 96 ? -26.557 14.532 -3.894 1.00 10.57 306 TYR A CA 1
ATOM 643 C C . TYR A 1 96 ? -25.902 14.925 -2.534 1.00 10.53 306 TYR A C 1
ATOM 644 O O . TYR A 1 96 ? -25.700 16.100 -2.228 1.00 11.80 306 TYR A O 1
ATOM 653 N N . THR A 1 97 ? -25.556 13.935 -1.693 1.00 10.25 307 THR A N 1
ATOM 654 C CA . THR A 1 97 ? -24.798 14.159 -0.492 1.00 11.47 307 THR A CA 1
ATOM 655 C C . THR A 1 97 ? -23.437 13.565 -0.715 1.00 10.41 307 THR A C 1
ATOM 656 O O . THR A 1 97 ? -23.317 12.310 -0.789 1.00 12.18 307 THR A O 1
ATOM 660 N N . TYR A 1 98 ? -22.386 14.406 -0.797 1.00 11.35 308 TYR A N 1
ATOM 661 C CA . TYR A 1 98 ? -21.053 13.955 -1.161 1.00 11.01 308 TYR A CA 1
ATOM 662 C C . TYR A 1 98 ? -20.052 14.306 -0.081 1.00 11.83 308 TYR A C 1
ATOM 663 O O . TYR A 1 98 ? -20.000 15.468 0.340 1.00 12.88 308 TYR A O 1
ATOM 672 N N . LYS A 1 99 ? -19.256 13.295 0.308 1.00 12.27 309 LYS A N 1
ATOM 673 C CA . LYS A 1 99 ? -18.260 13.484 1.346 1.00 12.09 309 LYS A CA 1
ATOM 674 C C . LYS A 1 99 ? -16.869 13.167 0.793 1.00 13.66 309 LYS A C 1
ATOM 675 O O . LYS A 1 99 ? -16.723 12.158 0.141 1.00 17.08 309 LYS A O 1
ATOM 681 N N . MET A 1 100 ? -15.929 14.054 1.116 1.00 14.58 310 MET A N 1
ATOM 682 C CA . MET A 1 100 ? -14.496 13.793 0.738 1.00 14.42 310 MET A CA 1
ATOM 683 C C . MET A 1 100 ? -13.587 14.026 1.933 1.00 15.28 310 MET A C 1
ATOM 684 O O . MET A 1 100 ? -13.822 14.960 2.686 1.00 16.34 310 MET A O 1
ATOM 689 N N . LEU A 1 101 ? -12.590 13.168 2.083 1.00 17.96 311 LEU A N 1
ATOM 690 C CA . LEU A 1 101 ? -11.633 13.225 3.225 1.00 20.26 311 LEU A CA 1
ATOM 691 C C . LEU A 1 101 ? -10.297 13.859 2.721 1.00 18.87 311 LEU A C 1
ATOM 692 O O . LEU A 1 101 ? -9.684 13.297 1.820 1.00 20.41 311 LEU A O 1
ATOM 697 N N . VAL A 1 102 ? -9.977 15.018 3.227 1.00 20.12 312 VAL A N 1
ATOM 698 C CA . VAL A 1 102 ? -8.846 15.793 2.822 1.00 20.49 312 VAL A CA 1
ATOM 699 C C . VAL A 1 102 ? -7.799 15.864 3.970 1.00 23.07 312 VAL A C 1
ATOM 700 O O . VAL A 1 102 ? -8.126 16.310 5.058 1.00 25.04 312 VAL A O 1
ATOM 704 N N . ALA A 1 103 ? -6.536 15.613 3.627 1.00 25.47 313 ALA A N 1
ATOM 705 C CA . ALA A 1 103 ? -5.501 15.705 4.646 1.00 28.95 313 ALA A CA 1
ATOM 706 C C . ALA A 1 103 ? -5.386 17.109 5.174 1.00 29.07 313 ALA A C 1
ATOM 707 O O . ALA A 1 103 ? -5.464 18.036 4.429 1.00 24.56 313 ALA A O 1
ATOM 709 N N . LYS A 1 104 ? -5.111 17.285 6.503 1.00 28.62 314 LYS A N 1
ATOM 710 C CA . LYS A 1 104 ? -5.039 18.599 7.084 1.00 32.28 314 LYS A CA 1
ATOM 711 C C . LYS A 1 104 ? -3.906 19.423 6.502 1.00 30.08 314 LYS A C 1
ATOM 712 O O . LYS A 1 104 ? -3.994 20.633 6.451 1.00 36.48 314 LYS A O 1
ATOM 718 N N . ASP A 1 105 ? -2.897 18.731 5.999 1.00 30.38 315 ASP A N 1
ATOM 719 C CA . ASP A 1 105 ? -1.777 19.381 5.321 1.00 33.10 315 ASP A CA 1
ATOM 720 C C . ASP A 1 105 ? -1.908 19.599 3.834 1.00 29.54 315 ASP A C 1
ATOM 721 O O . ASP A 1 105 ? -1.028 20.142 3.163 1.00 30.95 315 ASP A O 1
ATOM 726 N N . ASN A 1 106 ? -3.088 19.276 3.252 1.00 24.03 316 ASN A N 1
ATOM 727 C CA . ASN A 1 106 ? -3.342 19.692 1.922 1.00 22.52 316 ASN A CA 1
ATOM 728 C C . ASN A 1 106 ? -3.241 21.178 1.648 1.00 22.36 316 ASN A C 1
ATOM 729 O O . ASN A 1 106 ? -3.894 22.056 2.302 1.00 21.22 316 ASN A O 1
ATOM 734 N N . LYS A 1 107 ? -2.431 21.509 0.616 1.00 22.69 317 LYS A N 1
ATOM 735 C CA . LYS A 1 107 ? -2.065 22.890 0.323 1.00 24.01 317 LYS A CA 1
ATOM 736 C C . LYS A 1 107 ? -3.181 23.818 -0.010 1.00 21.06 317 LYS A C 1
ATOM 737 O O . LYS A 1 107 ? -3.129 25.010 0.119 1.00 24.09 317 LYS A O 1
ATOM 739 N N . ASN A 1 108 ? -4.329 23.216 -0.470 1.00 21.66 318 ASN A N 1
ATOM 740 C CA . ASN A 1 108 ? -5.454 23.918 -0.964 1.00 19.45 318 ASN A CA 1
ATOM 741 C C . ASN A 1 108 ? -6.646 24.057 0.082 1.00 15.32 318 ASN A C 1
ATOM 742 O O . ASN A 1 108 ? -7.611 24.832 -0.034 1.00 17.47 318 ASN A O 1
ATOM 747 N N . LEU A 1 109 ? -6.489 23.355 1.213 1.00 18.53 319 LEU A N 1
ATOM 748 C CA . LEU A 1 109 ? -7.541 23.279 2.255 1.00 17.94 319 LEU A CA 1
ATOM 749 C C . LEU A 1 109 ? -7.804 24.615 2.953 1.00 19.08 319 LEU A C 1
ATOM 750 O O . LEU A 1 109 ? -8.926 25.088 3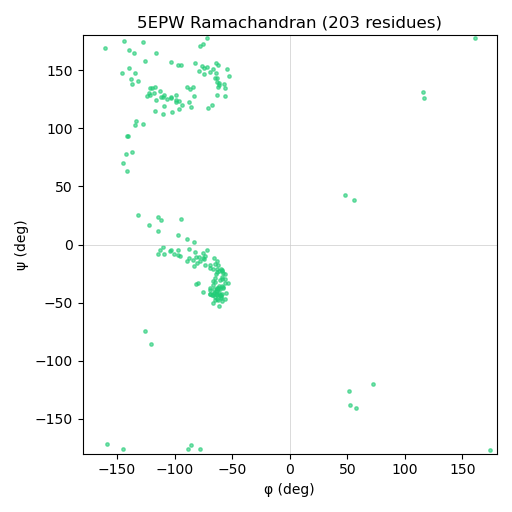.010 1.00 18.84 319 LEU A O 1
ATOM 755 N N . PRO A 1 110 ? -6.707 25.309 3.441 1.00 20.74 320 PRO A N 1
ATOM 756 C CA . PRO A 1 110 ? -7.014 26.596 4.079 1.00 19.37 320 PRO A CA 1
ATOM 757 C C . PRO A 1 110 ? -7.728 27.599 3.208 1.00 16.05 320 PRO A C 1
ATOM 758 O O . PRO A 1 110 ? -8.630 28.294 3.677 1.00 17.09 320 PRO A O 1
ATOM 762 N N . LYS A 1 111 ? -7.384 27.639 1.901 1.00 17.21 321 LYS A N 1
ATOM 763 C CA . LYS A 1 111 ? -8.013 28.576 1.000 1.00 16.38 321 LYS A CA 1
ATOM 764 C C . LYS A 1 111 ? -9.547 28.271 0.854 1.00 15.76 321 LYS A C 1
ATOM 765 O O . LYS A 1 111 ? -10.388 29.156 0.788 1.00 17.75 321 LYS A O 1
ATOM 771 N N . PHE A 1 112 ? -9.777 26.984 0.789 1.00 15.94 322 PHE A N 1
ATOM 772 C CA . PHE A 1 112 ? -11.189 26.577 0.677 1.00 14.26 322 PHE A CA 1
ATOM 773 C C . PHE A 1 112 ? -11.995 26.826 1.947 1.00 14.31 322 PHE A C 1
ATOM 774 O O . PHE A 1 112 ? -13.152 27.320 1.843 1.00 14.31 322 PHE A O 1
ATOM 782 N N . ILE A 1 113 ? -11.418 26.515 3.073 1.00 15.36 323 ILE A N 1
ATOM 783 C CA . ILE A 1 113 ? -12.118 26.798 4.395 1.00 16.53 323 ILE A CA 1
ATOM 784 C C . ILE A 1 113 ? -12.491 28.268 4.488 1.00 16.03 323 ILE A C 1
ATOM 785 O O . ILE A 1 113 ? -13.586 28.613 4.915 1.00 17.51 323 ILE A O 1
ATOM 790 N N . GLU A 1 114 ? -11.596 29.171 4.072 1.00 15.41 324 GLU A N 1
ATOM 791 C CA . GLU A 1 114 ? -11.939 30.602 4.066 1.00 18.17 324 GLU A CA 1
ATOM 792 C C . GLU A 1 114 ? -13.144 31.032 3.296 1.00 18.48 324 GLU A C 1
ATOM 793 O O . GLU A 1 114 ? -13.842 31.967 3.708 1.00 20.07 324 GLU A O 1
ATOM 799 N N . GLN A 1 115 ? -13.497 30.293 2.202 1.00 15.27 325 GLN A N 1
ATOM 800 C CA . GLN A 1 115 ? -14.593 30.573 1.397 1.00 13.73 325 GLN A CA 1
ATOM 801 C C . GLN A 1 115 ? -15.960 29.986 1.934 1.00 13.44 325 GLN A C 1
ATOM 802 O O . GLN A 1 115 ? -16.956 30.433 1.501 1.00 13.75 325 GLN A O 1
ATOM 808 N N . ILE A 1 116 ? -15.837 29.070 2.919 1.00 15.05 326 ILE A N 1
ATOM 809 C CA . ILE A 1 116 ? -17.068 28.457 3.516 1.00 14.50 326 ILE A CA 1
ATOM 810 C C . ILE A 1 116 ? -17.786 29.570 4.365 1.00 13.97 326 ILE A C 1
ATOM 811 O O . ILE A 1 116 ? -17.191 30.059 5.335 1.00 16.65 326 ILE A O 1
ATOM 816 N N . SER A 1 117 ? -18.984 29.920 3.974 1.00 14.33 327 SER A N 1
ATOM 817 C CA . SER A 1 117 ? -19.812 30.914 4.650 1.00 14.51 327 SER A CA 1
ATOM 818 C C . SER A 1 117 ? -19.017 32.229 4.730 1.00 18.85 327 SER A C 1
ATOM 819 O O . SER A 1 117 ? -19.073 32.975 5.722 1.00 17.18 327 SER A O 1
ATOM 822 N N . ALA A 1 118 ? -18.275 32.540 3.668 1.00 17.22 328 ALA A N 1
ATOM 823 C CA . ALA A 1 118 ? -17.535 33.824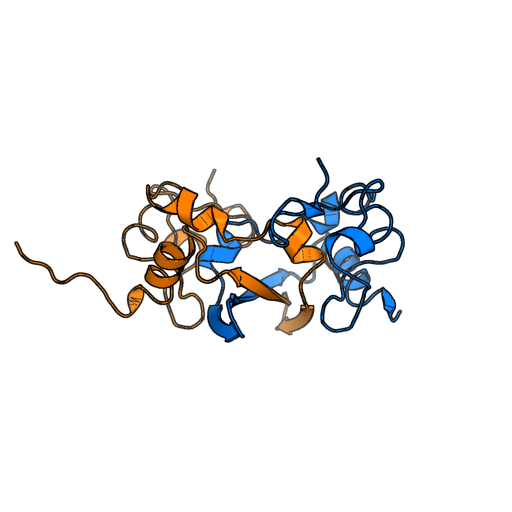 3.694 1.00 18.35 328 ALA A CA 1
ATOM 824 C C . ALA A 1 118 ? -18.516 34.990 3.872 1.00 18.74 328 ALA A C 1
ATOM 825 O O . ALA A 1 118 ? -18.064 36.059 4.454 1.00 19.33 328 ALA A O 1
ATOM 827 N N . PHE A 1 119 ? -19.732 34.877 3.401 1.00 15.33 329 PHE A N 1
ATOM 828 C CA . PHE A 1 119 ? -20.749 35.945 3.394 1.00 17.82 329 PHE A CA 1
ATOM 829 C C . PHE A 1 119 ? -21.077 36.332 4.855 1.00 16.86 329 PHE A C 1
ATO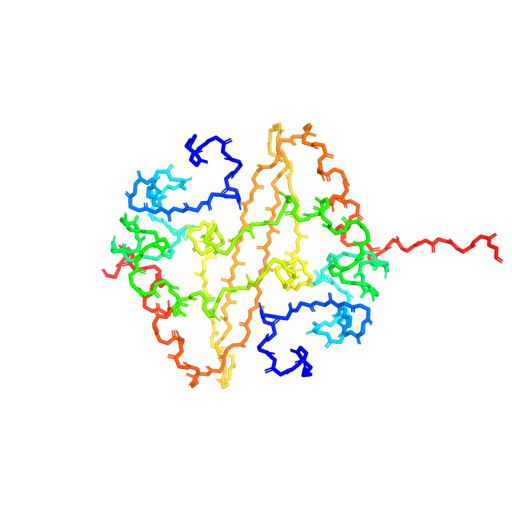M 830 O O . PHE A 1 119 ? -21.577 37.470 5.058 1.00 18.88 329 PHE A O 1
ATOM 838 N N . THR A 1 120 ? -20.811 35.483 5.806 1.00 18.02 330 THR A N 1
ATOM 839 C CA . THR A 1 120 ? -21.068 35.793 7.269 1.00 19.10 330 THR A CA 1
ATOM 840 C C . THR A 1 120 ? -19.860 36.302 8.058 1.00 27.14 330 THR A C 1
ATOM 841 O O . THR A 1 120 ? -20.068 36.710 9.222 1.00 26.28 330 THR A O 1
ATOM 845 N N . LYS A 1 121 ? -18.657 36.251 7.435 1.00 29.16 331 LYS A N 1
ATOM 846 C CA . LYS A 1 121 ? -17.289 36.420 8.046 1.00 36.41 331 LYS A CA 1
ATOM 847 C C . LYS A 1 121 ? -16.884 37.790 7.583 1.00 33.53 331 LYS A C 1
ATOM 848 O O . LYS A 1 121 ? -17.727 38.721 7.675 1.00 46.94 331 LYS A O 1
ATOM 854 N N . PRO B 1 18 ? -0.303 5.422 -15.798 1.00 54.85 228 PRO B N 1
ATOM 855 C CA . PRO B 1 18 ? -0.414 6.169 -14.523 1.00 50.48 228 PRO B CA 1
ATOM 856 C C . PRO B 1 18 ? -1.855 6.045 -13.894 1.00 46.04 228 PRO B C 1
ATOM 857 O O . PRO B 1 18 ? -2.848 6.525 -14.460 1.00 46.57 228 PRO B O 1
ATOM 861 N N . SER B 1 19 ? -1.927 5.358 -12.767 1.00 39.08 229 SER B N 1
ATOM 862 C CA . SER B 1 19 ? -3.181 4.862 -12.179 1.00 34.24 229 SER B CA 1
ATOM 863 C C . SER B 1 19 ? -4.012 6.083 -11.785 1.00 33.36 229 SER B C 1
ATOM 864 O O . SER B 1 19 ? -3.485 7.069 -11.271 1.00 34.31 229 SER B O 1
ATOM 867 N N . GLN B 1 20 ? -5.329 5.975 -11.952 1.00 27.01 230 GLN B N 1
ATOM 868 C CA . GLN B 1 20 ? -6.252 6.933 -11.285 1.00 24.75 230 GLN B CA 1
ATOM 869 C C . GLN B 1 20 ? -6.059 6.889 -9.765 1.00 26.47 230 GLN B C 1
ATOM 870 O O . GLN B 1 20 ? -6.400 7.862 -9.076 1.00 23.73 230 GLN B O 1
ATOM 876 N N . LEU B 1 21 ? -5.511 5.817 -9.168 1.00 26.99 231 LEU B N 1
ATOM 877 C CA . LEU B 1 21 ? -5.246 5.818 -7.731 1.00 27.69 231 LEU B CA 1
ATOM 878 C C . LEU B 1 21 ? -4.100 6.690 -7.283 1.00 27.02 231 LEU B C 1
ATOM 879 O O . LEU B 1 21 ? -3.936 6.884 -6.062 1.00 33.98 231 LEU B O 1
ATOM 884 N N . LYS B 1 22 ? -3.385 7.300 -8.241 1.00 31.68 232 LYS B N 1
ATOM 885 C CA . LYS B 1 22 ? -2.387 8.323 -8.021 1.00 34.66 232 LYS B CA 1
ATOM 886 C C . LYS B 1 22 ? -3.055 9.661 -7.816 1.00 34.30 232 LYS B C 1
ATOM 887 O O . LYS B 1 22 ? -2.403 10.609 -7.345 1.00 34.37 232 LYS B O 1
ATOM 889 N N . LYS B 1 23 ? -4.345 9.771 -8.190 1.00 27.92 233 LYS B N 1
ATOM 890 C CA . LYS B 1 23 ? -5.093 11.044 -7.985 1.00 25.98 233 LYS B CA 1
ATOM 891 C C . LYS B 1 23 ? -5.880 10.951 -6.721 1.00 20.74 233 LYS B C 1
ATOM 892 O O . LYS B 1 23 ? -6.258 9.869 -6.333 1.00 21.62 233 LYS B O 1
ATOM 898 N N . PRO B 1 24 ? -6.196 12.115 -6.081 1.00 20.96 234 PRO B N 1
ATOM 899 C CA . PRO B 1 24 ? -7.136 12.171 -4.949 1.00 19.51 234 PRO B CA 1
ATOM 900 C C . PRO B 1 24 ? -8.508 11.491 -5.392 1.00 14.05 234 PRO B C 1
ATOM 901 O O . PRO B 1 24 ? -8.917 11.584 -6.566 1.00 15.87 234 PRO B O 1
ATOM 905 N N . ARG B 1 25 ? -9.183 10.941 -4.394 1.00 16.27 235 ARG B N 1
ATOM 906 C CA . ARG B 1 25 ? -10.405 10.150 -4.718 1.00 15.72 235 ARG B CA 1
ATOM 907 C C . ARG B 1 25 ? -11.498 11.002 -5.432 1.00 14.52 235 ARG B C 1
ATOM 908 O O . ARG B 1 25 ? -12.229 10.497 -6.288 1.00 14.02 235 ARG B O 1
ATOM 916 N N . TRP B 1 26 ? -11.583 12.296 -5.152 1.00 14.48 236 TRP B N 1
ATOM 917 C CA . TRP B 1 26 ? -12.528 13.183 -5.767 1.00 13.18 236 TRP B CA 1
ATOM 918 C C . TRP B 1 26 ? -12.232 13.602 -7.197 1.00 12.90 236 TRP B C 1
ATOM 919 O O . TRP B 1 26 ? -13.045 14.250 -7.835 1.00 13.14 236 TRP B O 1
ATOM 930 N N . LYS B 1 27 ? -11.032 13.226 -7.696 1.00 14.10 237 LYS B N 1
ATOM 931 C CA . LYS B 1 27 ? -10.654 13.502 -9.099 1.00 14.30 237 LYS B CA 1
ATOM 932 C C . LYS B 1 27 ? -10.469 12.272 -9.974 1.00 14.47 237 LYS B C 1
ATOM 933 O O . LYS B 1 27 ? -10.050 12.412 -11.143 1.00 16.76 237 LYS B O 1
ATOM 939 N N . ARG B 1 28 ? -10.905 11.092 -9.464 1.00 13.94 238 ARG B N 1
ATOM 940 C CA . ARG B 1 28 ? -10.772 9.879 -10.273 1.00 14.65 238 ARG B CA 1
ATOM 941 C C . ARG B 1 28 ? -11.838 9.749 -11.329 1.00 13.94 238 ARG B C 1
ATOM 942 O O . ARG B 1 28 ? -12.990 10.195 -11.135 1.00 14.09 238 ARG B O 1
ATOM 950 N N . VAL B 1 29 ? -11.503 9.121 -12.450 1.00 14.43 239 VAL B N 1
ATOM 951 C CA . VAL B 1 29 ? -12.398 8.924 -13.539 1.00 15.31 239 VAL B CA 1
ATOM 952 C C . VAL B 1 29 ? -12.355 7.420 -13.844 1.00 16.64 239 VAL B C 1
ATOM 953 O O . VAL B 1 29 ? -11.348 6.895 -14.369 1.00 17.64 239 VAL B O 1
ATOM 957 N N . PRO B 1 30 ? -13.403 6.655 -13.437 1.00 14.33 240 PRO B N 1
ATOM 958 C CA . 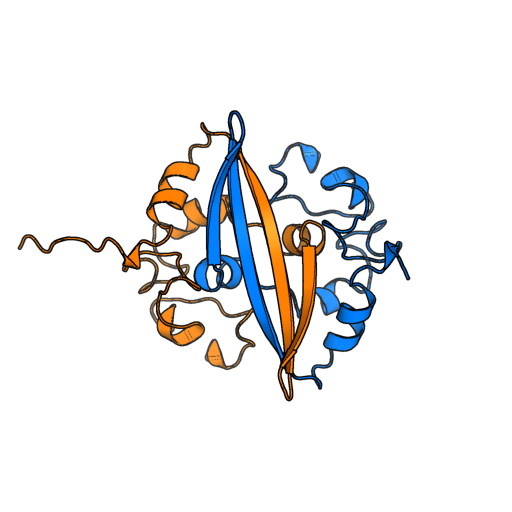PRO B 1 30 ? -13.396 5.187 -13.623 1.00 13.85 240 PRO B CA 1
ATOM 959 C C . PRO B 1 30 ? -13.643 4.758 -15.078 1.00 15.52 240 PRO B C 1
ATOM 960 O O . PRO B 1 30 ? -14.445 5.360 -15.779 1.00 14.29 240 PRO B O 1
ATOM 964 N N . THR B 1 31 ? -13.000 3.625 -15.452 1.00 15.41 241 THR B N 1
ATOM 965 C CA . THR B 1 31 ? -13.063 2.984 -16.771 1.00 17.74 241 THR B CA 1
ATOM 966 C C . THR B 1 31 ? -13.029 1.483 -16.548 1.00 16.34 241 THR B C 1
ATOM 967 O O . THR B 1 31 ? -12.876 1.050 -15.457 1.00 18.22 241 THR B O 1
ATOM 971 N N . ARG B 1 32 ? -13.166 0.680 -17.601 1.00 17.80 242 ARG B N 1
ATOM 972 C CA . ARG B 1 32 ? -13.085 -0.771 -17.439 1.00 19.78 242 ARG B CA 1
ATOM 973 C C . ARG B 1 32 ? -11.765 -1.197 -16.826 1.00 20.43 242 ARG B C 1
ATOM 974 O O . ARG B 1 32 ? -11.699 -2.074 -15.959 1.00 25.19 242 ARG B O 1
ATOM 982 N N . GLU B 1 33 ? -10.685 -0.511 -17.222 1.00 22.42 243 GLU B N 1
ATOM 983 C CA A GLU B 1 33 ? -9.307 -0.749 -16.740 0.50 23.00 243 GLU B CA 1
ATOM 984 C CA B GLU B 1 33 ? -9.370 -0.900 -16.717 0.50 24.51 243 GLU B CA 1
ATOM 985 C C . GLU B 1 33 ? -9.158 -0.507 -15.243 1.00 23.70 243 GLU B C 1
ATOM 986 O O . GLU B 1 33 ? -8.497 -1.219 -14.524 1.00 25.06 243 GLU B O 1
ATOM 997 N N . GLU B 1 34 ? -9.807 0.573 -14.741 1.00 20.08 244 GLU B N 1
ATOM 998 C CA . GLU B 1 34 ? -9.755 0.911 -13.314 1.00 17.55 244 GLU B CA 1
ATOM 999 C C . GLU B 1 34 ? -11.189 1.382 -12.969 1.00 18.11 244 GLU B C 1
ATOM 1000 O O . GLU B 1 34 ? -11.603 2.546 -13.166 1.00 17.29 244 GLU B O 1
ATOM 1006 N N . ASN B 1 35 ? -11.949 0.409 -12.508 1.00 17.59 245 ASN B N 1
ATOM 1007 C CA . ASN B 1 35 ? -13.407 0.577 -12.464 1.00 16.16 245 ASN B CA 1
ATOM 1008 C C . ASN B 1 35 ? -13.908 1.285 -11.178 1.00 15.32 245 ASN B C 1
ATOM 1009 O O . ASN B 1 35 ? -13.120 1.820 -10.398 1.00 15.68 245 ASN B O 1
ATOM 1014 N N . VAL B 1 36 ? -15.220 1.312 -11.028 1.00 15.43 246 VAL B N 1
ATOM 1015 C CA . VAL B 1 36 ? -15.805 2.036 -9.926 1.00 15.12 246 VAL B CA 1
ATOM 1016 C C . VAL B 1 36 ? -15.394 1.464 -8.542 1.00 14.83 246 VAL B C 1
ATOM 1017 O O . VAL B 1 36 ? -15.223 2.196 -7.579 1.00 14.43 246 VAL B O 1
ATOM 1021 N N . ILE B 1 37 ? -15.353 0.133 -8.458 1.00 15.18 247 ILE B N 1
ATOM 1022 C CA . ILE B 1 37 ? -14.902 -0.474 -7.226 1.00 17.44 247 ILE B CA 1
ATOM 1023 C C . ILE B 1 37 ? -13.436 -0.148 -6.885 1.00 17.64 247 ILE B C 1
ATOM 1024 O O . ILE B 1 37 ? -13.096 0.150 -5.723 1.00 19.79 247 ILE B O 1
ATOM 1029 N N . GLN B 1 38 ? -12.578 -0.109 -7.927 1.00 16.89 248 GLN B N 1
ATOM 1030 C CA . GLN B 1 38 ? -11.182 0.187 -7.775 1.00 19.18 248 GLN B CA 1
ATOM 1031 C C . GLN B 1 38 ? -10.956 1.656 -7.384 1.00 18.20 248 GLN B C 1
ATOM 1032 O O . GLN B 1 38 ? -10.177 1.978 -6.526 1.00 21.94 248 GLN B O 1
ATOM 1038 N N . CYS B 1 39 ? -11.684 2.583 -8.016 1.00 16.27 249 CYS B N 1
ATOM 1039 C CA . CYS B 1 39 ? -11.506 4.005 -7.755 1.00 17.98 249 CYS B CA 1
ATOM 1040 C C . CYS B 1 39 ? -12.212 4.528 -6.520 1.00 16.91 249 CYS B C 1
ATOM 1041 O O . CYS B 1 39 ? -11.688 5.400 -5.864 1.00 17.07 249 CYS B O 1
ATOM 1044 N N . PHE B 1 40 ? -13.391 3.965 -6.211 1.00 15.22 250 PHE B N 1
ATOM 1045 C CA . PHE B 1 40 ? -14.215 4.450 -5.167 1.00 16.23 250 PHE B CA 1
ATOM 1046 C C . PHE B 1 40 ? -14.437 3.370 -4.125 1.00 20.89 250 PHE B C 1
ATOM 1047 O O . PHE B 1 40 ? -13.625 3.197 -3.229 1.00 29.01 250 PHE B O 1
ATOM 1055 N N . GLY B 1 41 ? -15.389 2.562 -4.342 1.00 18.08 251 GLY B N 1
ATOM 1056 C CA . GLY B 1 41 ? -15.676 1.376 -3.487 1.00 18.21 251 GLY B CA 1
ATOM 1057 C C . GLY B 1 41 ? -16.950 0.713 -3.927 1.00 17.53 251 GLY B C 1
ATOM 1058 O O . GLY B 1 41 ? -17.554 1.068 -4.937 1.00 16.88 251 GLY B O 1
ATOM 1059 N N . PRO B 1 42 ? -17.399 -0.355 -3.222 1.00 17.64 252 PRO B N 1
ATOM 1060 C CA . PRO B 1 42 ? -18.539 -1.078 -3.563 1.00 17.46 252 PRO B CA 1
ATOM 1061 C C . PRO B 1 42 ? -19.818 -0.272 -3.417 1.00 15.49 252 PRO B C 1
ATOM 1062 O O . PRO B 1 42 ? -19.874 0.688 -2.608 1.00 17.66 252 PRO B O 1
ATOM 1066 N N . ARG B 1 43 ? -20.818 -0.577 -4.211 1.00 14.14 253 ARG B N 1
ATOM 1067 C CA . ARG B 1 43 ? -22.149 0.073 -4.062 1.00 14.03 253 ARG B CA 1
ATOM 1068 C C . ARG B 1 43 ? -22.731 -0.256 -2.682 1.00 16.28 253 ARG B C 1
ATOM 1069 O O . ARG B 1 43 ? -22.709 -1.472 -2.254 1.00 16.33 253 ARG B O 1
ATOM 1077 N N . ASP B 1 44 ? -23.301 0.734 -2.025 1.00 12.26 254 ASP B N 1
ATOM 1078 C CA . ASP B 1 44 ? -23.966 0.546 -0.742 1.00 13.14 254 ASP B CA 1
ATOM 1079 C C . ASP B 1 44 ? -24.935 1.716 -0.547 1.00 11.96 254 ASP B C 1
ATOM 1080 O O . ASP B 1 44 ? -25.078 2.538 -1.477 1.00 13.72 254 ASP B O 1
ATOM 1085 N N . PHE B 1 45 ? -25.527 1.844 0.648 1.00 12.97 255 PHE B N 1
ATOM 1086 C CA . PHE B 1 45 ? -26.536 2.877 0.813 1.00 13.47 255 PHE B CA 1
ATOM 1087 C C . PHE B 1 45 ? -25.997 4.251 0.917 1.00 14.24 255 PHE B C 1
ATOM 1088 O O . PHE B 1 45 ? -26.763 5.203 0.729 1.00 17.86 255 PHE B O 1
ATOM 1096 N N . ASN B 1 46 ? -24.704 4.382 1.082 1.00 13.37 256 ASN B N 1
ATOM 1097 C CA . ASN B 1 46 ? -24.031 5.721 1.098 1.00 12.97 256 ASN B CA 1
ATOM 1098 C C . ASN B 1 46 ? -23.301 6.007 -0.234 1.00 11.74 256 ASN B C 1
ATOM 1099 O O . ASN B 1 46 ? -22.736 7.078 -0.393 1.00 13.30 256 ASN B O 1
ATOM 1104 N N . HIS B 1 47 ? -23.281 5.042 -1.134 1.00 12.30 257 HIS B N 1
ATOM 1105 C CA . HIS B 1 47 ? -22.617 5.134 -2.447 1.00 12.03 257 HIS B CA 1
ATOM 1106 C C . HIS B 1 47 ? -23.452 4.354 -3.452 1.00 11.62 257 HIS B C 1
ATOM 1107 O O . HIS B 1 47 ? -23.132 3.191 -3.769 1.00 13.23 257 HIS B O 1
ATOM 1114 N N . ASN B 1 48 ? -24.629 4.887 -3.783 1.00 11.71 258 ASN B N 1
ATOM 1115 C CA . ASN B 1 48 ? -25.726 4.021 -4.260 1.00 12.71 258 ASN B CA 1
ATOM 1116 C C . ASN B 1 48 ? -26.005 4.037 -5.777 1.00 13.63 258 ASN B C 1
ATOM 1117 O O . ASN B 1 48 ? -26.936 3.342 -6.226 1.00 13.47 258 ASN B O 1
ATOM 1122 N N . MET B 1 49 ? -25.341 4.896 -6.566 1.00 12.45 259 MET B N 1
ATOM 1123 C CA . MET B 1 49 ? -25.635 4.987 -7.954 1.00 12.00 259 MET B CA 1
ATOM 1124 C C . MET B 1 49 ? -24.853 3.964 -8.802 1.00 14.43 259 MET B C 1
ATOM 1125 O O . MET B 1 49 ? -23.664 3.751 -8.680 1.00 14.06 259 MET B O 1
ATOM 1130 N N . GLY B 1 50 ? -25.613 3.318 -9.713 1.00 15.28 260 GLY B N 1
ATOM 1131 C CA . GLY B 1 50 ? -25.028 2.596 -10.839 1.00 15.00 260 GLY B CA 1
ATOM 1132 C C . GLY B 1 50 ? -25.306 1.064 -10.758 1.00 13.84 260 GLY B C 1
ATOM 1133 O O . GLY B 1 50 ? -25.037 0.397 -9.774 1.00 16.13 260 GLY B O 1
ATOM 1134 N N . ASP B 1 51 ? -25.770 0.615 -11.921 1.00 15.94 261 ASP B N 1
ATOM 1135 C CA . ASP B 1 51 ? -25.890 -0.805 -12.108 1.00 17.22 261 ASP B CA 1
ATOM 1136 C C . ASP B 1 51 ? -24.601 -1.530 -12.408 1.00 19.80 261 ASP B C 1
ATOM 1137 O O . ASP B 1 51 ? -23.516 -0.927 -12.417 1.00 17.82 261 ASP B O 1
ATOM 1142 N N . SER B 1 52 ? -24.638 -2.835 -12.669 1.00 20.93 262 SER B N 1
ATOM 1143 C CA . SER B 1 52 ? -23.430 -3.580 -12.810 1.00 18.89 262 SER B CA 1
ATOM 1144 C C . SER B 1 52 ? -22.607 -3.114 -14.036 1.00 16.27 262 SER B C 1
ATOM 1145 O O . SER B 1 52 ? -21.388 -3.193 -13.948 1.00 16.95 262 SER B O 1
ATOM 1148 N N . ASP B 1 53 ? -23.243 -2.667 -15.108 1.00 17.10 263 ASP B N 1
ATOM 1149 C CA . ASP B 1 53 ? -22.538 -2.167 -16.304 1.00 18.90 263 ASP B CA 1
ATOM 1150 C C . ASP B 1 53 ? -21.790 -0.834 -15.995 1.00 17.83 263 ASP B C 1
ATOM 1151 O O . ASP B 1 53 ? -20.616 -0.639 -16.367 1.00 16.39 263 ASP B O 1
ATOM 1156 N N . LEU B 1 54 ? -22.510 0.039 -15.258 1.00 16.12 264 LEU B N 1
ATOM 1157 C CA . LEU B 1 54 ? -21.869 1.286 -14.837 1.00 16.56 264 LEU B CA 1
ATOM 1158 C C . LEU B 1 54 ? -20.718 1.014 -13.910 1.00 15.48 264 LEU B C 1
ATOM 1159 O O . LEU B 1 54 ? -19.654 1.737 -13.942 1.00 14.37 264 LEU B O 1
ATOM 1164 N N . VAL B 1 55 ? -20.855 0.113 -12.975 1.00 13.91 265 VAL B N 1
ATOM 1165 C CA . VAL B 1 55 ? -19.804 -0.247 -12.060 1.00 13.92 265 VAL B CA 1
ATOM 1166 C C . VAL B 1 55 ? -18.551 -0.802 -12.802 1.00 15.49 265 VAL B C 1
ATOM 1167 O O . VAL B 1 55 ? -17.411 -0.434 -12.518 1.00 15.16 265 VAL B O 1
ATOM 1171 N N . GLN B 1 56 ? -18.819 -1.703 -13.749 1.00 16.50 266 GLN B N 1
ATOM 1172 C CA A GLN B 1 56 ? -17.767 -2.361 -14.544 0.50 16.42 266 GLN B CA 1
ATOM 1173 C CA B GLN B 1 56 ? -17.683 -2.325 -14.431 0.50 16.36 266 GLN B CA 1
ATOM 1174 C C . GLN B 1 56 ? -17.001 -1.449 -15.470 1.00 16.73 266 GLN B C 1
ATOM 1175 O O . GLN B 1 56 ? -15.816 -1.619 -15.684 1.00 18.18 266 GLN B O 1
ATOM 1186 N N . ASN B 1 57 ? -17.717 -0.506 -16.071 1.00 16.31 267 ASN B N 1
ATOM 1187 C CA . ASN B 1 57 ? -17.212 0.283 -17.212 1.00 16.35 267 ASN B CA 1
ATOM 1188 C C . ASN B 1 57 ? -17.043 1.794 -16.895 1.00 14.15 267 ASN B C 1
ATOM 1189 O O . ASN B 1 57 ? -16.421 2.510 -17.623 1.00 15.68 267 ASN B O 1
ATOM 1194 N N . GLY B 1 58 ? -17.526 2.210 -15.703 1.00 14.58 268 GLY B N 1
ATOM 1195 C CA . GLY B 1 58 ? -17.395 3.621 -15.323 1.00 13.05 268 GLY B CA 1
ATOM 1196 C C . GLY B 1 58 ? -17.924 4.555 -16.396 1.00 14.03 268 GLY B C 1
ATOM 1197 O O . GLY B 1 58 ? -19.080 4.377 -16.948 1.00 14.03 268 GLY B O 1
ATOM 1198 N N . VAL B 1 59 ? -17.190 5.657 -16.652 1.00 13.05 269 VAL B N 1
ATOM 1199 C CA . VAL B 1 59 ? -17.610 6.642 -17.670 1.00 13.86 269 VAL B CA 1
ATOM 1200 C C . VAL B 1 59 ? -17.672 6.101 -19.106 1.00 14.60 269 VAL B C 1
ATOM 1201 O O . VAL B 1 59 ? -18.239 6.740 -19.963 1.00 17.18 269 VAL B O 1
ATOM 1205 N N . ASP B 1 60 ? -17.089 4.938 -19.326 1.00 14.08 270 ASP B N 1
ATOM 1206 C CA . ASP B 1 60 ? -17.154 4.282 -20.652 1.00 16.55 270 ASP B CA 1
ATOM 1207 C C . ASP B 1 60 ? -18.366 3.429 -20.819 1.00 16.60 270 ASP B C 1
ATOM 1208 O O . ASP B 1 60 ? -18.639 2.835 -21.933 1.00 18.74 270 ASP B O 1
ATOM 1213 N N . ALA B 1 61 ? -19.185 3.286 -19.792 1.00 14.47 271 ALA B N 1
ATOM 1214 C CA . ALA B 1 61 ? -20.481 2.583 -19.946 1.00 14.17 271 ALA B CA 1
ATOM 1215 C C . ALA B 1 61 ? -21.324 3.354 -20.963 1.00 14.74 271 ALA B C 1
ATOM 1216 O O . ALA B 1 61 ? -21.341 4.598 -20.941 1.00 14.56 271 ALA B O 1
ATOM 1218 N N . LYS B 1 62 ? -22.047 2.615 -21.869 1.00 16.00 272 LYS B N 1
ATOM 1219 C CA . LYS B 1 62 ? -22.698 3.318 -22.927 1.00 17.77 272 LYS B CA 1
ATOM 1220 C C . LYS B 1 62 ? -23.864 4.179 -22.437 1.00 15.25 272 LYS B C 1
ATOM 1221 O O . LYS B 1 62 ? -24.245 5.186 -23.096 1.00 17.68 272 LYS B O 1
ATOM 1227 N N . GLY B 1 63 ? -24.362 3.845 -21.230 1.00 15.28 273 GLY B N 1
ATOM 1228 C CA . GLY B 1 63 ? -25.449 4.671 -20.568 1.00 14.70 273 GLY B CA 1
ATOM 1229 C C . GLY B 1 63 ? -24.943 5.952 -19.912 1.00 14.10 273 GLY B C 1
ATOM 1230 O O . GLY B 1 63 ? -25.767 6.845 -19.557 1.00 14.39 273 GLY B O 1
ATOM 1231 N N . PHE B 1 64 ? -23.621 6.071 -19.724 1.00 14.68 274 PHE B N 1
ATOM 1232 C CA . PHE B 1 64 ? -23.105 7.218 -18.902 1.00 13.15 274 PHE B CA 1
ATOM 1233 C C . PHE B 1 64 ? -23.432 8.569 -19.470 1.00 15.97 274 PHE B C 1
ATOM 1234 O O . PHE B 1 64 ? -23.839 9.462 -18.753 1.00 14.45 274 PHE B O 1
ATOM 1242 N N . PRO B 1 65 ? -23.285 8.786 -20.823 1.00 15.45 275 PRO B N 1
ATOM 1243 C CA . PRO B 1 65 ? -23.533 10.179 -21.277 1.00 13.92 275 PRO B CA 1
ATOM 1244 C C . PRO B 1 65 ? -24.964 10.679 -20.935 1.00 14.31 275 PRO B C 1
ATOM 1245 O O . PRO B 1 65 ? -25.139 11.892 -20.663 1.00 14.45 275 PRO B O 1
ATOM 1249 N N . GLN B 1 66 ? -25.972 9.820 -20.989 1.00 13.77 276 GLN B N 1
ATOM 1250 C CA . GLN B 1 66 ? -27.361 10.243 -20.660 1.00 14.07 276 GLN B CA 1
ATOM 1251 C C . GLN B 1 66 ? -27.401 10.612 -19.148 1.00 14.56 276 GLN B C 1
ATOM 1252 O O . GLN B 1 66 ? -28.034 11.610 -18.800 1.00 14.68 276 GLN B O 1
ATOM 1258 N N . LEU B 1 67 ? -26.698 9.854 -18.340 1.00 13.80 277 LEU B N 1
ATOM 1259 C CA . LEU B 1 67 ? -26.677 10.113 -16.863 1.00 12.52 277 LEU B CA 1
ATOM 1260 C C . LEU B 1 67 ? -26.015 11.425 -16.629 1.00 13.91 277 LEU B C 1
ATOM 1261 O O . LEU B 1 67 ? -26.425 12.231 -15.717 1.00 14.80 277 LEU B O 1
ATOM 1266 N N . ALA B 1 68 ? -24.920 11.719 -17.336 1.00 13.10 278 ALA B N 1
ATOM 1267 C CA . ALA B 1 68 ? -24.202 12.960 -17.169 1.00 12.68 278 ALA B CA 1
ATOM 1268 C C . ALA B 1 68 ? -25.018 14.220 -17.396 1.00 14.92 278 ALA B C 1
ATOM 1269 O O . ALA B 1 68 ? -24.667 15.341 -16.946 1.00 14.30 278 ALA B O 1
ATOM 1271 N N . GLU B 1 69 ? -26.086 14.075 -18.189 1.00 14.22 279 GLU B N 1
ATOM 1272 C CA . GLU B 1 69 ? -26.946 15.246 -18.386 1.00 14.87 279 GLU B CA 1
ATOM 1273 C C . GLU B 1 69 ? -27.562 15.781 -17.069 1.00 14.04 279 GLU B C 1
ATOM 1274 O O . GLU B 1 69 ? -27.990 16.989 -17.033 1.00 15.72 279 GLU B O 1
ATOM 1280 N N . LEU B 1 70 ? -27.612 14.935 -16.044 1.00 14.04 280 LEU B N 1
ATOM 1281 C CA . LEU B 1 70 ? -28.255 15.211 -14.741 1.00 14.15 280 LEU B CA 1
ATOM 1282 C C . LEU B 1 70 ? -27.225 15.255 -13.567 1.00 12.80 280 LEU B C 1
ATOM 1283 O O . LEU B 1 70 ? -27.598 15.159 -12.420 1.00 14.83 280 LEU B O 1
ATOM 1288 N N . ILE B 1 71 ? -25.942 15.533 -13.903 1.00 12.02 281 ILE B N 1
ATOM 1289 C CA . ILE B 1 71 ? -24.875 15.659 -12.857 1.00 13.15 281 ILE B CA 1
ATOM 1290 C C . ILE B 1 71 ? -24.421 17.097 -12.942 1.00 15.01 281 ILE B C 1
ATOM 1291 O O . ILE B 1 71 ? -23.996 17.590 -14.018 1.00 15.15 281 ILE B O 1
ATOM 1296 N N . PRO B 1 72 ? -24.450 17.907 -11.801 1.00 13.26 282 PRO B N 1
ATOM 1297 C CA . PRO B 1 72 ? -23.877 19.252 -11.931 1.00 15.78 282 PRO B CA 1
ATOM 1298 C C . PRO B 1 72 ? -22.430 19.355 -12.255 1.00 14.71 282 PRO B C 1
ATOM 1299 O O . PRO B 1 72 ? -21.632 18.427 -11.834 1.00 15.54 282 PRO B O 1
ATOM 1303 N N . ASN B 1 73 ? -22.073 20.470 -12.867 1.00 13.66 283 ASN B N 1
ATOM 1304 C CA . ASN B 1 73 ? -20.697 20.765 -13.076 1.00 14.35 283 ASN B CA 1
ATOM 1305 C C . ASN B 1 73 ? -19.987 21.288 -11.862 1.00 13.55 283 ASN B C 1
ATOM 1306 O O . ASN B 1 73 ? -20.625 21.503 -10.806 1.00 14.47 283 ASN B O 1
ATOM 1311 N N . GLN B 1 74 ? -18.670 21.420 -11.882 1.00 13.97 284 GLN B N 1
ATOM 1312 C CA . GLN B 1 74 ? -17.985 21.757 -10.674 1.00 12.76 284 GLN B CA 1
ATOM 1313 C C . GLN B 1 74 ? -18.285 23.173 -10.136 1.00 14.28 284 GLN B C 1
ATOM 1314 O O . GLN B 1 74 ? -18.252 23.432 -8.950 1.00 13.06 284 GLN B O 1
ATOM 1320 N N . ALA B 1 75 ? -18.559 24.103 -11.044 1.00 15.31 285 ALA B N 1
ATOM 1321 C CA . ALA B 1 75 ? -18.822 25.505 -10.628 1.00 15.26 285 ALA B CA 1
ATOM 1322 C C . ALA B 1 75 ? -20.250 25.530 -10.018 1.00 14.21 285 ALA B C 1
ATOM 1323 O O . ALA B 1 75 ? -20.424 26.126 -8.917 1.00 13.96 285 ALA B O 1
ATOM 1325 N N . ALA B 1 76 ? -21.211 24.837 -10.579 1.00 13.25 286 ALA B N 1
ATOM 1326 C CA . ALA B 1 76 ? -22.587 24.691 -9.997 1.00 13.78 286 ALA B CA 1
ATOM 1327 C C . ALA B 1 76 ? -22.500 24.047 -8.612 1.00 13.62 286 ALA B C 1
ATOM 1328 O O . ALA B 1 76 ? -23.066 24.472 -7.616 1.00 14.49 286 ALA B O 1
ATOM 1330 N N . LEU B 1 77 ? -21.691 22.972 -8.474 1.00 11.78 287 LEU B N 1
ATOM 1331 C CA . LEU B 1 77 ? -21.587 22.338 -7.184 1.00 12.69 287 LEU B CA 1
ATOM 1332 C C . LEU B 1 77 ? -20.941 23.277 -6.168 1.00 14.15 287 LEU B C 1
ATOM 1333 O O . LEU B 1 77 ? -21.377 23.305 -5.004 1.00 14.46 287 LEU B O 1
ATOM 1338 N N . PHE B 1 78 ? -19.904 24.005 -6.547 1.00 12.43 288 PHE B N 1
ATOM 1339 C CA . PHE B 1 78 ? -19.276 24.937 -5.597 1.00 13.29 288 PHE B CA 1
ATOM 1340 C C . PHE B 1 78 ? -20.238 26.030 -5.126 1.00 13.26 288 PHE B C 1
ATOM 1341 O O . PHE B 1 78 ? -20.346 26.295 -3.932 1.00 14.03 288 PHE B O 1
ATOM 1349 N N . PHE B 1 79 ? -20.842 26.701 -6.063 1.00 13.11 289 PHE B N 1
ATOM 1350 C CA . PHE B 1 79 ? -21.619 27.914 -5.796 1.00 12.11 289 PHE B CA 1
ATOM 1351 C C . PHE B 1 79 ? -23.046 27.638 -5.444 1.00 13.51 289 PHE B C 1
ATOM 1352 O O . PHE B 1 79 ? -23.787 28.575 -5.002 1.00 14.28 289 PHE B O 1
ATOM 1360 N N . ASP B 1 80 ? -23.567 26.427 -5.608 1.00 12.24 290 ASP B N 1
ATOM 1361 C CA . ASP B 1 80 ? -24.998 26.179 -5.485 1.00 12.90 290 ASP B CA 1
ATOM 1362 C C . ASP B 1 80 ? -25.292 24.976 -4.582 1.00 13.25 290 ASP B C 1
ATOM 1363 O O . ASP B 1 80 ? -26.386 24.427 -4.618 1.00 14.48 290 ASP B O 1
ATOM 1368 N N . SER B 1 81 ? -24.357 24.674 -3.670 1.00 12.54 291 SER B N 1
ATOM 1369 C CA . SER B 1 81 ? -24.487 23.649 -2.597 1.00 12.39 291 SER B CA 1
ATOM 1370 C C . SER B 1 81 ? -24.434 24.294 -1.219 1.00 12.99 291 SER B C 1
ATOM 1371 O O . SER B 1 81 ? -23.889 25.397 -1.012 1.00 13.19 291 SER B O 1
ATOM 1374 N N . GLU B 1 82 ? -24.853 23.519 -0.253 1.00 11.32 292 GLU B N 1
ATOM 1375 C CA . GLU B 1 82 ? -24.530 23.802 1.143 1.00 11.19 292 GLU B CA 1
ATOM 1376 C C . GLU B 1 82 ? -23.311 22.967 1.485 1.00 11.52 292 GLU B C 1
ATOM 1377 O O . GLU B 1 82 ? -23.334 21.725 1.426 1.00 13.04 292 GLU B O 1
ATOM 1383 N N . VAL B 1 83 ? -22.206 23.594 1.950 1.00 12.33 293 VAL B N 1
ATOM 1384 C CA . VAL B 1 83 ? -20.982 22.951 2.249 1.00 11.87 293 VAL B CA 1
ATOM 1385 C C . VAL B 1 83 ? -20.601 23.053 3.719 1.00 13.42 293 VAL B C 1
ATOM 1386 O O . VAL B 1 83 ? -20.808 24.142 4.307 1.00 14.60 293 VAL B O 1
ATOM 1390 N N . SER B 1 84 ? -20.155 21.939 4.291 1.00 15.07 294 SER B N 1
ATOM 1391 C CA . SER B 1 84 ? -19.699 21.924 5.723 1.00 17.33 294 SER B CA 1
ATOM 1392 C C . SER B 1 84 ? -18.488 21.084 5.862 1.00 17.25 294 SER B C 1
ATOM 1393 O O . SER B 1 84 ? -18.110 20.342 4.937 1.00 16.41 294 SER B O 1
ATOM 1396 N N . THR B 1 85 ? -17.838 21.206 7.054 1.00 20.37 295 THR B N 1
ATOM 1397 C CA . THR B 1 85 ? -16.629 20.466 7.353 1.00 19.70 295 THR B CA 1
ATOM 1398 C C . THR B 1 85 ? -16.732 19.869 8.755 1.00 21.71 295 THR B C 1
ATOM 1399 O O . THR B 1 85 ? -17.465 20.360 9.638 1.00 23.16 295 THR B O 1
ATOM 1403 N N . ASP B 1 86 ? -16.110 18.708 8.878 1.00 21.44 296 ASP B N 1
ATOM 1404 C CA . ASP B 1 86 ? -15.927 18.067 10.180 1.00 24.38 296 ASP B CA 1
ATOM 1405 C C . ASP B 1 86 ? -14.547 17.532 10.223 1.00 24.36 296 ASP B C 1
ATOM 1406 O O . ASP B 1 86 ? -14.026 16.965 9.316 1.00 23.08 296 ASP B O 1
ATOM 1411 N N . GLU B 1 87 ? -13.932 17.627 11.413 1.00 28.78 297 GLU B N 1
ATOM 1412 C CA . GLU B 1 87 ? -12.600 17.060 11.598 1.00 32.16 297 GLU B CA 1
ATOM 1413 C C . GLU B 1 87 ? -12.741 15.606 11.908 1.00 31.99 297 GLU B C 1
ATOM 1414 O O . GLU B 1 87 ? -13.634 15.191 12.648 1.00 35.50 297 GLU B O 1
ATOM 1420 N N . VAL B 1 88 ? -11.911 14.793 11.259 1.00 34.97 298 VAL B N 1
ATOM 1421 C CA . VAL B 1 88 ? -11.962 13.332 11.397 1.00 39.15 298 VAL B CA 1
ATOM 1422 C C . VAL B 1 88 ? -10.502 12.921 11.515 1.00 45.98 298 VAL B C 1
ATOM 1423 O O . VAL B 1 88 ? -9.860 12.581 10.530 1.00 42.80 298 VAL B O 1
ATOM 1427 N N . GLY B 1 89 ? -9.953 13.082 12.715 1.00 52.22 299 GLY B N 1
ATOM 1428 C CA . GLY B 1 89 ? -8.591 12.695 12.997 1.00 44.10 299 GLY B CA 1
ATOM 1429 C C . GLY B 1 89 ? -7.568 13.602 12.369 1.00 43.03 299 GLY B C 1
ATOM 1430 O O . GLY B 1 89 ? -7.522 14.817 12.663 1.00 40.69 299 GLY B O 1
ATOM 1431 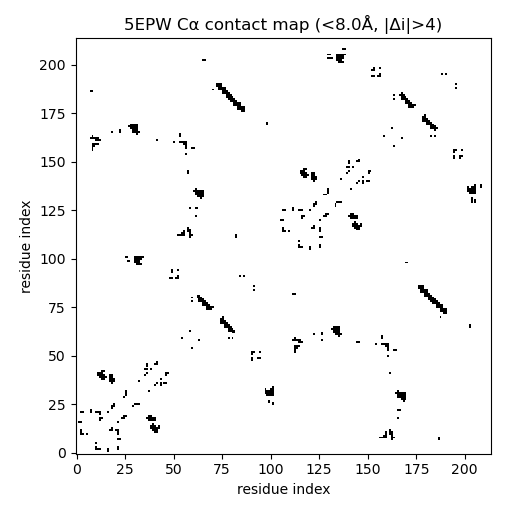N N . ASP B 1 90 ? -6.748 12.990 11.513 1.00 43.12 300 ASP B N 1
ATOM 1432 C CA . ASP B 1 90 ? -5.700 13.655 10.745 1.00 46.13 300 ASP B CA 1
ATOM 1433 C C . ASP B 1 90 ? -6.254 14.312 9.431 1.00 41.33 300 ASP B C 1
ATOM 1434 O O . ASP B 1 90 ? -5.511 14.935 8.666 1.00 40.02 300 ASP B O 1
ATOM 1436 N N . ASN B 1 91 ? -7.568 14.228 9.208 1.00 41.46 301 ASN B N 1
ATOM 1437 C CA . ASN B 1 91 ? -8.151 14.785 7.991 1.00 34.15 301 ASN B CA 1
ATOM 1438 C C . ASN B 1 91 ? -9.302 15.720 8.302 1.00 30.75 301 ASN B C 1
ATOM 1439 O O . ASN B 1 91 ? -9.760 15.776 9.419 1.00 31.45 301 ASN B O 1
ATOM 1444 N N . VAL B 1 92 ? -9.836 16.389 7.279 1.00 25.14 302 VAL B N 1
ATOM 1445 C CA . VAL B 1 92 ? -11.049 17.169 7.408 1.00 22.44 302 VAL B CA 1
ATOM 1446 C C . VAL B 1 92 ? -11.982 16.587 6.342 1.00 21.81 302 VAL B C 1
ATOM 1447 O O . VAL B 1 92 ? -11.599 16.472 5.185 1.00 21.50 302 VAL B O 1
ATOM 1451 N N . GLN B 1 93 ? -13.176 16.226 6.783 1.00 18.79 303 GLN B N 1
ATOM 1452 C CA . GLN B 1 93 ? -14.236 15.791 5.821 1.00 16.54 303 GLN B CA 1
ATOM 1453 C C . GLN B 1 93 ? -15.000 17.022 5.355 1.00 14.27 303 GLN B C 1
ATOM 1454 O O . GLN B 1 93 ? -15.537 17.786 6.137 1.00 17.44 303 GLN B O 1
ATOM 1460 N N . ILE B 1 94 ? -14.997 17.194 4.004 1.00 13.91 304 ILE B N 1
ATOM 1461 C CA . ILE B 1 94 ? -15.854 18.242 3.390 1.00 14.26 304 ILE B CA 1
ATOM 1462 C C . ILE B 1 94 ? -17.133 17.512 2.876 1.00 12.89 304 ILE B C 1
ATOM 1463 O O . ILE B 1 94 ? -17.023 16.472 2.205 1.00 13.76 304 ILE B O 1
ATOM 1468 N N . THR B 1 95 ? -18.290 18.069 3.290 1.00 11.84 305 THR B N 1
ATOM 1469 C CA . THR B 1 95 ? -19.574 17.595 2.781 1.00 11.46 305 THR B CA 1
ATOM 1470 C C . THR B 1 95 ? -20.191 18.635 1.873 1.00 10.93 305 THR B C 1
ATOM 1471 O O . THR B 1 95 ? -20.318 19.844 2.238 1.00 13.40 305 THR B O 1
ATOM 1475 N N . TYR B 1 96 ? -20.558 18.219 0.644 1.00 10.29 306 TYR B N 1
ATOM 1476 C CA . TYR B 1 96 ? -21.404 18.975 -0.266 1.00 10.52 306 TYR B CA 1
ATOM 1477 C C . TYR B 1 96 ? -22.796 18.359 -0.231 1.00 10.83 306 TYR B C 1
ATOM 1478 O O . TYR B 1 96 ? -22.927 17.155 -0.499 1.00 11.81 306 TYR B O 1
ATOM 1487 N N . THR B 1 97 ? -23.787 19.197 0.025 1.00 10.12 307 THR B N 1
ATOM 1488 C CA . THR B 1 97 ? -25.208 18.711 -0.119 1.00 10.69 307 THR B CA 1
ATOM 1489 C C . THR B 1 97 ? -25.777 19.563 -1.214 1.00 10.16 307 THR B C 1
ATOM 1490 O O . THR B 1 97 ? -25.875 20.840 -1.097 1.00 11.97 307 THR B O 1
ATOM 1494 N N . TYR B 1 98 ? -26.133 18.966 -2.341 1.00 10.94 308 TYR B N 1
ATOM 1495 C CA . TYR B 1 98 ? -26.553 19.684 -3.568 1.00 11.24 308 TYR B CA 1
ATOM 1496 C C . TYR B 1 98 ? -27.987 19.200 -3.914 1.00 11.35 308 TYR B C 1
ATOM 1497 O O . TYR B 1 98 ? -28.171 18.001 -4.094 1.00 12.23 308 TYR B O 1
ATOM 1506 N N . LYS B 1 99 ? -28.898 20.136 -4.123 1.00 12.10 309 LYS B N 1
ATOM 1507 C CA . LYS B 1 99 ? -30.290 19.811 -4.481 1.00 13.25 309 LYS B CA 1
ATOM 1508 C C . LYS B 1 99 ? -30.594 20.426 -5.849 1.00 14.19 309 LYS B C 1
ATOM 1509 O O . LYS B 1 99 ? -30.287 21.600 -6.088 1.00 15.78 309 LYS B O 1
ATOM 1515 N N . MET B 1 100 ? -31.225 19.648 -6.706 1.00 14.70 310 MET B N 1
ATOM 1516 C CA . MET B 1 100 ? -31.648 20.150 -8.048 1.00 15.02 310 MET B CA 1
ATOM 1517 C C . MET B 1 100 ? -33.033 19.654 -8.333 1.00 13.73 310 MET B C 1
ATOM 1518 O O . MET B 1 100 ? -33.439 18.525 -7.995 1.00 14.10 310 MET B O 1
ATOM 1523 N N . LEU B 1 101 ? -33.809 20.607 -8.903 1.00 16.58 311 LEU B N 1
ATOM 1524 C CA . LEU B 1 101 ? -35.222 20.290 -9.343 1.00 15.37 311 LEU B CA 1
ATOM 1525 C C . LEU B 1 101 ? -35.270 19.935 -10.864 1.00 14.14 311 LEU B C 1
ATOM 1526 O O . LEU B 1 101 ? -34.893 20.785 -11.685 1.00 20.08 311 LEU B O 1
ATOM 1531 N N . VAL B 1 102 ? -35.664 18.707 -11.139 1.00 15.93 312 VAL B N 1
ATOM 1532 C CA . VAL B 1 102 ? -35.750 18.264 -12.518 1.00 15.65 312 VAL B CA 1
ATOM 1533 C C . VAL B 1 102 ? -37.265 18.108 -12.894 1.00 17.58 312 VAL B C 1
ATOM 1534 O O . VAL B 1 102 ? -37.989 17.471 -12.209 1.00 17.82 312 VAL B O 1
ATOM 1538 N N . ALA B 1 103 ? -37.645 18.741 -14.039 1.00 20.83 313 ALA B N 1
ATOM 1539 C CA . ALA B 1 103 ? -39.018 18.621 -14.528 1.00 22.65 313 ALA B CA 1
ATOM 1540 C C . ALA B 1 103 ? -39.393 17.186 -14.745 1.00 23.79 313 ALA B C 1
ATOM 1541 O O . ALA B 1 103 ? -38.572 16.372 -15.226 1.00 22.04 313 ALA B O 1
ATOM 1543 N N . LYS B 1 104 ? -40.614 16.788 -14.357 1.00 22.06 314 LYS B N 1
ATOM 1544 C CA . LYS B 1 104 ? -41.039 15.410 -14.495 1.00 24.55 314 LYS B CA 1
ATOM 1545 C C . LYS B 1 104 ? -41.094 14.864 -15.944 1.00 24.85 314 LYS B C 1
ATOM 1546 O O . LYS B 1 104 ? -40.992 13.637 -16.140 1.00 32.14 314 LYS B O 1
ATOM 1552 N N . ASP B 1 105 ? -41.107 15.770 -16.882 1.00 26.74 315 ASP B N 1
ATOM 1553 C CA . ASP B 1 105 ? -41.086 15.388 -18.264 1.00 30.45 315 ASP B CA 1
ATOM 1554 C C . ASP B 1 105 ? -39.700 15.427 -18.888 1.00 32.13 315 ASP B C 1
ATOM 1555 O O . ASP B 1 105 ? -39.545 15.272 -20.118 1.00 29.26 315 ASP B O 1
ATOM 1560 N N . ASN B 1 106 ? -38.653 15.649 -18.046 1.00 24.14 316 ASN B N 1
ATOM 1561 C CA . ASN B 1 106 ? -37.327 15.604 -18.539 1.00 21.42 316 ASN B CA 1
ATOM 1562 C C . ASN B 1 106 ? -37.085 14.194 -19.029 1.00 18.53 316 ASN B C 1
ATOM 1563 O O . ASN B 1 106 ? -37.264 13.231 -18.348 1.00 17.70 316 ASN B O 1
ATOM 1568 N N . LYS B 1 107 ? -36.584 14.117 -20.296 1.00 19.16 317 LYS B N 1
ATOM 1569 C CA . LYS B 1 107 ? -36.450 12.825 -20.904 1.00 18.87 317 LYS B CA 1
ATOM 1570 C C . LYS B 1 107 ? -35.294 11.981 -20.390 1.00 18.35 317 LYS B C 1
ATOM 1571 O O . LYS B 1 107 ? -35.214 10.838 -20.615 1.00 18.19 317 LYS B O 1
ATOM 1577 N N . ASN B 1 108 ? -34.413 12.621 -19.643 1.00 17.51 318 ASN B N 1
ATOM 1578 C CA . ASN B 1 108 ? -33.253 11.936 -19.078 1.00 17.11 318 ASN B CA 1
ATOM 1579 C C . ASN B 1 108 ? -33.492 11.466 -17.666 1.00 18.98 318 ASN B C 1
ATOM 1580 O O . ASN B 1 108 ? -32.731 10.660 -17.154 1.00 16.79 318 ASN B O 1
ATOM 1585 N N . LEU B 1 109 ? -34.574 11.884 -17.069 1.00 17.50 319 LEU B N 1
ATOM 1586 C CA . LEU B 1 109 ? -34.865 11.566 -15.677 1.00 16.99 319 LEU B CA 1
ATOM 1587 C C . LEU B 1 109 ? -35.121 10.056 -15.444 1.00 18.51 319 LEU B C 1
ATOM 1588 O O . LEU B 1 109 ? -34.668 9.382 -14.508 1.00 19.32 319 LEU B O 1
ATOM 1593 N N . PRO B 1 110 ? -35.900 9.361 -16.336 1.00 17.46 320 PRO B N 1
ATOM 1594 C CA . PRO B 1 110 ? -36.131 7.977 -16.040 1.00 17.47 320 PRO B CA 1
ATOM 1595 C C . PRO B 1 110 ? -34.865 7.082 -15.991 1.00 17.18 320 PRO B C 1
ATOM 1596 O O . PRO B 1 110 ? -34.798 6.189 -15.167 1.00 20.09 320 PRO B O 1
ATOM 1600 N N . LYS B 1 111 ? -33.904 7.351 -16.884 1.00 21.22 321 LYS B N 1
ATOM 1601 C CA . LYS B 1 111 ? -32.621 6.625 -16.845 1.00 19.68 321 LYS B CA 1
ATOM 1602 C C . LYS B 1 111 ? -31.882 6.854 -15.504 1.00 17.85 321 LYS B C 1
ATOM 1603 O O . LYS B 1 111 ? -31.330 5.920 -14.953 1.00 18.71 321 LYS B O 1
ATOM 1609 N N . PHE B 1 112 ? -31.906 8.123 -15.083 1.00 17.53 322 PHE B N 1
ATOM 1610 C CA . PHE B 1 112 ? -31.236 8.442 -13.742 1.00 14.90 322 PHE B CA 1
ATOM 1611 C C . PHE B 1 112 ? -31.888 7.628 -12.610 1.00 16.25 322 PHE B C 1
ATOM 1612 O O . PHE B 1 112 ? -31.263 6.995 -11.805 1.00 15.83 322 PHE B O 1
ATOM 1620 N N . ILE B 1 113 ? -33.252 7.650 -12.562 1.00 16.39 323 ILE B N 1
ATOM 1621 C CA . ILE B 1 113 ? -33.932 6.961 -11.540 1.00 17.82 323 ILE B CA 1
ATOM 1622 C C . ILE B 1 113 ? -33.690 5.469 -11.510 1.00 17.24 323 ILE B C 1
ATOM 1623 O O . ILE B 1 113 ? -33.536 4.845 -10.455 1.00 18.33 323 ILE B O 1
ATOM 1628 N N . GLU B 1 114 ? -33.590 4.823 -12.698 1.00 18.10 324 GLU B N 1
ATOM 1629 C CA . GLU B 1 114 ? -33.195 3.437 -12.817 1.00 19.10 324 GLU B CA 1
ATOM 1630 C C . GLU B 1 114 ? -31.900 3.086 -12.152 1.00 18.05 324 GLU B C 1
ATOM 1631 O O . GLU B 1 114 ? -31.695 2.013 -11.615 1.00 19.11 324 GLU B O 1
ATOM 1637 N N . GLN B 1 115 ? -30.965 4.046 -12.150 1.00 16.53 325 GLN B N 1
ATOM 1638 C CA . GLN B 1 115 ? -29.672 3.822 -11.608 1.00 16.30 325 GLN B CA 1
ATOM 1639 C C . GLN B 1 115 ? -29.611 4.017 -10.037 1.00 16.10 325 GLN B C 1
ATOM 1640 O O . GLN B 1 115 ? -28.569 3.629 -9.469 1.00 15.29 325 GLN B O 1
ATOM 1646 N N . ILE B 1 116 ? -30.597 4.699 -9.450 1.00 15.62 326 ILE B N 1
ATOM 1647 C CA . ILE B 1 116 ? -30.553 5.000 -8.019 1.00 15.57 326 ILE B CA 1
ATOM 1648 C C . ILE B 1 116 ? -30.698 3.709 -7.273 1.00 16.77 326 ILE B C 1
ATOM 1649 O O . ILE B 1 116 ? -31.739 3.006 -7.414 1.00 17.28 326 ILE B O 1
ATOM 1654 N N . SER B 1 117 ? -29.731 3.344 -6.460 1.00 14.43 327 SER B N 1
ATOM 1655 C CA . SER B 1 117 ? -29.680 2.107 -5.741 1.00 15.17 327 SER B CA 1
ATOM 1656 C C . SER B 1 117 ? -29.968 0.873 -6.598 1.00 18.17 327 SER B C 1
ATOM 1657 O O . SER B 1 117 ? -30.636 -0.152 -6.162 1.00 18.17 327 SER B O 1
ATOM 1660 N N . ALA B 1 118 ? -29.384 0.905 -7.780 1.00 16.12 328 ALA B N 1
ATOM 1661 C CA . ALA B 1 118 ? -29.455 -0.225 -8.688 1.00 16.49 328 ALA B CA 1
ATOM 1662 C C . ALA B 1 118 ? -28.899 -1.496 -8.148 1.00 16.29 328 ALA B C 1
ATOM 1663 O O . ALA B 1 118 ? -29.354 -2.653 -8.503 1.00 21.36 328 ALA B O 1
ATOM 1665 N N . PHE B 1 119 ? -27.941 -1.481 -7.241 1.00 16.95 329 PHE B N 1
ATOM 1666 C CA . PHE B 1 119 ? -27.383 -2.605 -6.570 1.00 17.64 329 PHE B CA 1
ATOM 1667 C C . PHE B 1 119 ? -28.457 -3.401 -5.795 1.00 20.60 329 PHE B C 1
ATOM 1668 O O . PHE B 1 119 ? -28.191 -4.587 -5.597 1.00 24.32 329 PHE B O 1
ATOM 1676 N N . THR B 1 120 ? -29.553 -2.805 -5.453 1.00 18.70 330 THR B N 1
ATOM 1677 C CA . THR B 1 120 ? -30.638 -3.543 -4.692 1.00 22.03 330 THR B CA 1
ATOM 1678 C C . THR B 1 120 ? -31.451 -4.410 -5.664 1.00 28.75 330 THR B C 1
ATOM 1679 O O . THR B 1 120 ? -32.300 -5.243 -5.228 1.00 28.95 330 THR B O 1
ATOM 1683 N N . LYS B 1 121 ? -31.261 -4.242 -6.959 1.00 28.49 331 LYS B N 1
ATOM 1684 C CA . LYS B 1 121 ? -32.229 -4.751 -7.940 1.00 29.91 331 LYS B CA 1
ATOM 1685 C C . LYS B 1 121 ? -31.423 -5.268 -9.102 1.00 31.29 331 LYS B C 1
ATOM 1686 O O . LYS B 1 121 ? -31.554 -4.787 -10.218 1.00 37.32 331 LYS B O 1
ATOM 1692 N N . PRO B 1 122 ? -30.601 -6.297 -8.859 1.00 40.76 332 PRO B N 1
ATOM 1693 C CA . PRO B 1 122 ? -29.855 -6.875 -9.969 1.00 46.17 332 PRO B CA 1
ATOM 1694 C C . PRO B 1 122 ? -30.732 -7.696 -10.973 1.00 50.93 332 PRO B C 1
ATOM 1695 O O . PRO B 1 122 ? -31.791 -8.228 -10.596 1.00 37.30 332 PRO B O 1
ATOM 1699 N N . SER B 1 123 ? -30.273 -7.766 -12.230 1.00 52.31 333 SER B N 1
ATOM 1700 C CA . SER B 1 123 ? -30.860 -8.650 -13.249 1.00 52.22 333 SER B CA 1
ATOM 1701 C C . SER B 1 123 ? -30.884 -10.126 -12.816 1.00 48.75 333 SER B C 1
ATOM 1702 O O . SER B 1 123 ? -29.913 -10.630 -12.225 1.00 46.45 333 SER B O 1
ATOM 1705 N N . SER B 1 124 ? -32.036 -10.770 -13.044 1.00 45.93 334 SER B N 1
ATOM 1706 C CA . SER B 1 124 ? -32.159 -12.234 -13.036 1.00 44.75 334 SER B CA 1
ATOM 1707 C C . SER B 1 124 ? -31.401 -12.785 -14.265 1.00 42.28 334 SER B C 1
ATOM 1708 O O . SER B 1 124 ? -31.273 -12.115 -15.314 1.00 37.92 334 SER B O 1
ATOM 1710 N N . ILE B 1 125 ? -30.848 -13.984 -14.098 1.00 37.97 335 ILE B N 1
ATOM 1711 C CA . ILE B 1 125 ? -30.011 -14.643 -15.128 1.00 37.64 335 ILE B CA 1
ATOM 1712 C C . ILE B 1 125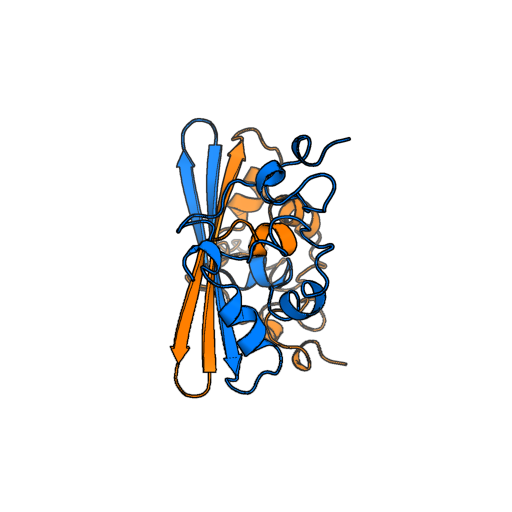 ? -31.018 -15.603 -15.790 1.00 33.61 335 ILE B C 1
ATOM 1713 O O . ILE B 1 125 ? -31.717 -16.377 -15.103 1.00 37.45 335 ILE B O 1
ATOM 1718 N N . LYS B 1 126 ? -31.163 -15.474 -17.110 1.00 34.58 336 LYS B N 1
ATOM 1719 C CA . LYS B 1 126 ? -32.178 -16.244 -17.841 1.00 31.97 336 LYS B CA 1
ATOM 1720 C C . LYS B 1 126 ? -31.644 -17.333 -18.830 1.00 27.85 336 LYS B C 1
ATOM 1721 O O . LYS B 1 126 ? -32.464 -18.064 -19.416 1.00 27.14 336 LYS B O 1
ATOM 1727 N N . GLU B 1 127 ? -30.327 -17.427 -19.008 1.00 27.12 337 GLU B N 1
ATOM 1728 C CA . GLU B 1 127 ? -29.728 -18.472 -19.832 1.00 25.91 337 GLU B CA 1
ATOM 1729 C C . GLU B 1 127 ? -28.380 -18.830 -19.300 1.00 24.90 337 GLU B C 1
ATOM 1730 O O . GLU B 1 127 ? -27.720 -19.686 -19.827 1.00 22.37 337 GLU B O 1
#

Foldseek 3Di:
DDQVVDPLVPRFAALVQFQCNSPRDADLVNAFDDPLCRNGTCNRPCNVLLVVPPDDPVCQVPAWDWDWDDDVPDIDIDTHHDDDDDPPDPSVVVRVCRGNVVVD/DDLVVPDLVPRAAALVQFPCNSPRDDDLVRAFDDPQCRNGPCNRPLNVLLVVVDDDPVCQVPAWDWDWDDDDPDIDIDTDHDDDDDPPPPSVVSRVCGGNVVVPHDDDDD

Sequence (214 aa):
PSQLKKPRWKKRVPTREENVIQCFGPRDFNHNMGDSDLLVQQNGVDAKGFPQLAEELIPNQQAALFFDSEVSTDEVGDNVQITYTYKMLVAKDNKNLPKFIEQISAFTKPSQLKKPRWKRVPTREEENVIQCFGPRDFNHNMGDSDLVQQNGVDAKGFPQLAELIPNQAALFFDSEVSTDEVGDNVQITYTYKMLVAKDNKNLPKFIEQISAFTKPSSIKE

B-factor: mean 21.75, std 9.54, range [6.98, 63.65]

GO terms:
  GO:0030430 host cell cytoplasm (C, IDA)
  GO:0003677 DNA binding (F, IDA)
  GO:0003723 RNA binding (F, IDA)

Secondary structure (DSSP, 8-state):
--GGGS-GGG---BSSS-HHHHT---BTTB-B--HHHHHHBTTSTTHHHHHTTS--HHHHHHHEEEEEEEETTEEEEEEEEEEEEETT-TTHHHHHHHBTGGG-/--GGGS-GGG----SSS-HHHHT---BTTB-B--HHHHHHGGGSTTHHHHHTTS--HHHHHHSSEEEEEEETTEEEEEEEEEEEEETT-TTHHHHHHHBTGGGSPPPP--